Protein AF-A0A7S1PV92-F1 (afdb_monomer_lite)

Structure (mmCIF, N/CA/C/O backbone):
data_AF-A0A7S1PV92-F1
#
_entry.id   AF-A0A7S1PV92-F1
#
loop_
_atom_site.group_PDB
_atom_site.id
_atom_site.type_symbol
_atom_site.label_atom_id
_atom_site.label_alt_id
_atom_site.label_comp_id
_atom_site.label_asym_id
_atom_site.label_entity_id
_atom_site.label_seq_id
_atom_site.pdbx_PDB_ins_code
_atom_site.Cartn_x
_atom_site.Cartn_y
_atom_site.Cartn_z
_atom_site.occupancy
_atom_site.B_iso_or_equiv
_atom_site.auth_seq_id
_atom_site.auth_comp_id
_atom_site.auth_asym_id
_atom_site.auth_atom_id
_atom_site.pdbx_PDB_model_num
ATOM 1 N N . MET A 1 1 ? -14.495 -53.093 -8.892 1.00 55.19 1 MET A N 1
ATOM 2 C CA . MET A 1 1 ? -13.610 -52.719 -7.770 1.00 55.19 1 MET A CA 1
ATOM 3 C C . MET A 1 1 ? -13.865 -51.237 -7.521 1.00 55.19 1 MET A C 1
ATOM 5 O O . MET A 1 1 ? -13.254 -50.427 -8.189 1.00 55.19 1 MET A O 1
ATOM 9 N N . GLY A 1 2 ? -14.884 -50.797 -6.787 1.00 57.72 2 GLY A N 1
ATOM 10 C CA . GLY A 1 2 ? -15.573 -51.421 -5.661 1.00 57.72 2 GLY A CA 1
ATOM 11 C C . GLY A 1 2 ? -14.922 -50.962 -4.360 1.00 57.72 2 GLY A C 1
ATOM 12 O O . GLY A 1 2 ? -14.162 -51.744 -3.805 1.00 57.72 2 GLY A O 1
ATOM 13 N N . SER A 1 3 ? -15.194 -49.719 -3.952 1.00 64.38 3 SER A N 1
ATOM 14 C CA . SER A 1 3 ? -14.983 -49.222 -2.587 1.00 64.38 3 SER A CA 1
ATOM 15 C C . SER A 1 3 ? -16.028 -48.151 -2.284 1.00 64.38 3 SER A C 1
ATOM 17 O O . SER A 1 3 ? -15.788 -46.955 -2.435 1.00 64.38 3 SER A O 1
ATOM 19 N N . ASP A 1 4 ? -17.205 -48.634 -1.906 1.00 62.28 4 ASP A N 1
ATOM 20 C CA . ASP A 1 4 ? -18.157 -47.957 -1.037 1.00 62.28 4 ASP A CA 1
ATOM 21 C C . ASP A 1 4 ? -17.486 -47.601 0.298 1.00 62.28 4 ASP A C 1
ATOM 23 O O . ASP A 1 4 ? -16.833 -48.451 0.908 1.00 62.28 4 ASP A O 1
ATOM 27 N N . LEU A 1 5 ? -17.677 -46.368 0.768 1.00 65.44 5 LEU A N 1
ATOM 28 C CA . LEU A 1 5 ? -17.538 -46.007 2.179 1.00 65.44 5 LEU A CA 1
ATOM 29 C C . LEU A 1 5 ? -18.709 -45.103 2.573 1.00 65.44 5 LEU A C 1
ATOM 31 O O . LEU A 1 5 ? -18.610 -43.879 2.618 1.00 65.44 5 LEU A O 1
ATOM 35 N N . ASP A 1 6 ? -19.828 -45.772 2.833 1.00 61.28 6 ASP A N 1
ATOM 36 C CA . ASP A 1 6 ? -20.853 -45.373 3.792 1.00 61.28 6 ASP A CA 1
ATOM 37 C C . ASP A 1 6 ? -20.293 -45.378 5.227 1.00 61.28 6 ASP A C 1
ATOM 39 O O . ASP A 1 6 ? -19.464 -46.220 5.580 1.00 61.28 6 ASP A O 1
ATOM 43 N N . GLY A 1 7 ? -20.826 -44.505 6.086 1.00 53.44 7 GLY A N 1
ATOM 44 C CA . GLY A 1 7 ? -20.701 -44.620 7.546 1.00 53.44 7 GLY A CA 1
ATOM 45 C C . GLY A 1 7 ? -20.519 -43.262 8.226 1.00 53.44 7 GLY A C 1
ATOM 46 O O . GLY A 1 7 ? -19.410 -42.754 8.290 1.00 53.44 7 GLY A O 1
ATOM 47 N N . ALA A 1 8 ? -21.594 -42.559 8.587 1.00 51.41 8 ALA A N 1
ATOM 48 C CA . ALA A 1 8 ? -22.380 -42.721 9.822 1.00 51.41 8 ALA A CA 1
ATOM 49 C C . ALA A 1 8 ? -21.830 -41.888 10.997 1.00 51.41 8 ALA A C 1
ATOM 51 O O . ALA A 1 8 ? -20.669 -42.010 11.370 1.00 51.41 8 ALA A O 1
ATOM 52 N N . GLY A 1 9 ? -22.702 -41.076 11.606 1.00 46.09 9 GLY A N 1
ATOM 53 C CA . GLY A 1 9 ? -22.410 -40.386 12.866 1.00 46.09 9 GLY A CA 1
ATOM 54 C C . GLY A 1 9 ? -23.300 -39.177 13.155 1.00 46.09 9 GLY A C 1
ATOM 55 O O . GLY A 1 9 ? -22.788 -38.086 13.375 1.00 46.09 9 GLY A O 1
ATOM 56 N N . LEU A 1 10 ? -24.625 -39.356 13.110 1.00 53.75 10 LEU A N 1
ATOM 57 C CA . LEU A 1 10 ? -25.600 -38.407 13.653 1.00 53.75 10 LEU A CA 1
ATOM 58 C C . LEU A 1 10 ? -25.970 -38.841 15.079 1.00 53.75 10 LEU A C 1
ATOM 60 O O . LEU A 1 10 ? -26.817 -39.712 15.247 1.00 53.75 10 LEU A O 1
ATOM 64 N N . ASP A 1 11 ? -25.390 -38.182 16.077 1.00 56.34 11 ASP A N 1
ATOM 65 C CA . ASP A 1 11 ? -25.858 -38.156 17.469 1.00 56.34 11 ASP A CA 1
ATOM 66 C C . ASP A 1 11 ? -25.987 -36.660 17.821 1.00 56.34 11 ASP A C 1
ATOM 68 O O . ASP A 1 11 ? -24.995 -35.946 17.909 1.00 56.34 11 ASP A O 1
ATOM 72 N N . SER A 1 12 ? -27.155 -36.017 17.748 1.00 53.81 12 SER A N 1
ATOM 73 C CA . SER A 1 12 ? -28.318 -36.149 18.633 1.00 53.81 12 SER A CA 1
ATOM 74 C C . SER A 1 12 ? -27.926 -36.146 20.112 1.00 53.81 12 SER A C 1
ATOM 76 O O . SER A 1 12 ? -27.336 -37.110 20.584 1.00 53.81 12 SER A O 1
ATOM 78 N N . LEU A 1 13 ? -28.269 -35.059 20.822 1.00 51.84 13 LEU A N 1
ATOM 79 C CA . LEU A 1 13 ? -28.939 -35.020 22.138 1.00 51.84 13 LEU A CA 1
ATOM 80 C C . LEU A 1 13 ? -28.671 -33.681 22.861 1.00 51.84 13 LEU A C 1
ATOM 82 O O . LEU A 1 13 ? -27.532 -33.353 23.177 1.00 51.84 13 LEU A O 1
ATOM 86 N N . GLY A 1 14 ? -29.747 -32.958 23.207 1.00 46.91 14 GLY A N 1
ATOM 87 C CA . GLY A 1 14 ? -29.754 -32.065 24.378 1.00 46.91 14 GLY A CA 1
ATOM 88 C C . GLY A 1 14 ? -30.125 -30.590 24.163 1.00 46.91 14 GLY A C 1
ATOM 89 O O . GLY A 1 14 ? -29.280 -29.716 24.304 1.00 46.91 14 GLY A O 1
ATOM 90 N N . GLY A 1 15 ? -31.410 -30.286 23.950 1.00 42.00 15 GLY A N 1
ATOM 91 C CA . GLY A 1 15 ? -32.022 -29.135 24.648 1.00 42.00 15 GLY A CA 1
ATOM 92 C C . GLY A 1 15 ? -32.510 -29.583 26.040 1.00 42.00 15 GLY A C 1
ATOM 93 O O . GLY A 1 15 ? -32.292 -30.744 26.390 1.00 42.00 15 GLY A O 1
ATOM 94 N N . PRO A 1 16 ? -33.280 -28.792 26.813 1.00 67.38 16 PRO A N 1
ATOM 95 C CA . PRO A 1 16 ? -33.544 -27.351 26.777 1.00 67.38 16 PRO A CA 1
ATOM 96 C C . PRO A 1 16 ? -33.240 -26.686 28.147 1.00 67.38 16 PRO A C 1
ATOM 98 O O . PRO A 1 16 ? -33.042 -27.377 29.140 1.00 67.38 16 PRO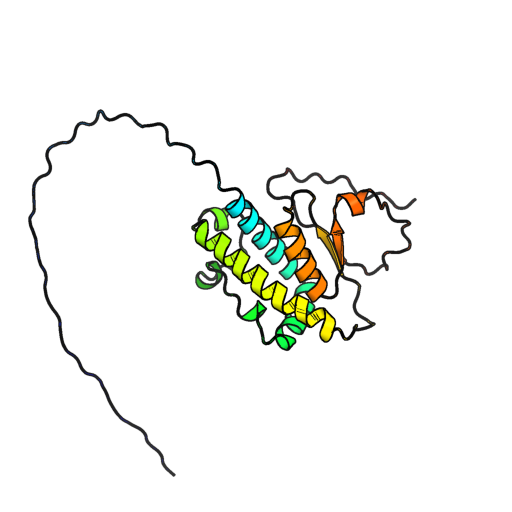 A O 1
ATOM 101 N N . SER A 1 17 ? -33.294 -25.352 28.253 1.00 49.53 17 SER A N 1
ATOM 102 C CA . SER A 1 17 ? -33.724 -24.666 29.494 1.00 49.53 17 SER A CA 1
ATOM 103 C C . SER A 1 17 ? -34.050 -23.195 29.238 1.00 49.53 17 SER A C 1
ATOM 105 O O . SER A 1 17 ? -33.193 -22.316 29.249 1.00 49.53 17 SER A O 1
ATOM 107 N N . LEU A 1 18 ? -35.341 -22.941 29.020 1.00 53.19 18 LEU A N 1
ATOM 108 C CA . LEU A 1 18 ? -35.960 -21.621 29.084 1.00 53.19 18 LEU A CA 1
ATOM 109 C C . LEU A 1 18 ? -36.070 -21.193 30.553 1.00 53.19 18 LEU A C 1
ATOM 111 O O . LEU A 1 18 ? -37.062 -21.489 31.218 1.00 53.19 18 LEU A O 1
ATOM 115 N N . HIS A 1 19 ? -35.082 -20.457 31.059 1.00 54.94 19 HIS A N 1
ATOM 116 C CA . HIS A 1 19 ? -35.262 -19.679 32.283 1.00 54.94 19 HIS A CA 1
ATOM 117 C C . HIS A 1 19 ? -35.941 -18.349 31.946 1.00 54.94 19 HIS A C 1
ATOM 119 O O . HIS A 1 19 ? -35.313 -17.340 31.640 1.00 54.94 19 HIS A O 1
ATOM 125 N N . ARG A 1 20 ? -37.274 -18.379 32.001 1.00 53.38 20 ARG A N 1
ATOM 126 C CA . ARG A 1 20 ? -38.153 -17.209 32.000 1.00 53.38 20 ARG A CA 1
ATOM 127 C C . ARG A 1 20 ? -38.075 -16.558 33.382 1.00 53.38 20 ARG A C 1
ATOM 129 O O . ARG A 1 20 ? -38.764 -16.996 34.298 1.00 53.38 20 ARG A O 1
ATOM 136 N N . ASN A 1 21 ? -37.231 -15.540 33.539 1.00 49.91 21 ASN A N 1
ATOM 137 C CA . ASN A 1 21 ? -37.122 -14.780 34.783 1.00 49.91 21 ASN A CA 1
ATOM 138 C C . ASN A 1 21 ? -37.766 -13.394 34.646 1.00 49.91 21 ASN A C 1
ATOM 140 O O . ASN A 1 21 ? -37.333 -12.574 33.846 1.00 49.91 21 ASN A O 1
ATOM 144 N N . GLY A 1 22 ? -38.794 -13.173 35.469 1.00 46.25 22 GLY A N 1
ATOM 145 C CA . GLY A 1 22 ? -39.010 -11.925 36.202 1.00 46.25 22 GLY A CA 1
ATOM 146 C C . GLY A 1 22 ? -39.237 -10.649 35.400 1.00 46.25 22 GLY A C 1
ATOM 147 O O . GLY A 1 22 ? -38.325 -9.855 35.209 1.00 46.25 22 GLY A O 1
ATOM 148 N N . SER A 1 23 ? -40.501 -10.387 35.074 1.00 57.88 23 SER A N 1
ATOM 149 C CA . SER A 1 23 ? -40.993 -9.042 34.782 1.00 57.88 23 SER A CA 1
ATOM 150 C C . SER A 1 23 ? -40.946 -8.208 36.070 1.00 57.88 23 SER A C 1
ATOM 152 O O . SER A 1 23 ? -41.771 -8.407 36.961 1.00 57.88 23 SER A O 1
ATOM 154 N N . ALA A 1 24 ? -39.987 -7.290 36.177 1.00 50.88 24 ALA A N 1
ATOM 155 C CA . ALA A 1 24 ? -39.970 -6.243 37.192 1.00 50.88 24 ALA A CA 1
ATOM 156 C C . ALA A 1 24 ? -40.247 -4.903 36.501 1.00 50.88 24 ALA A C 1
ATOM 158 O O . ALA A 1 24 ? -39.519 -4.492 35.601 1.00 50.88 24 ALA A O 1
ATOM 159 N N . ALA A 1 25 ? -41.341 -4.258 36.900 1.00 51.94 25 ALA A N 1
ATOM 160 C CA . ALA A 1 25 ? -41.700 -2.917 36.470 1.00 51.94 25 ALA A CA 1
ATOM 161 C C . ALA A 1 25 ? -40.595 -1.934 36.883 1.00 51.94 25 ALA A C 1
ATOM 163 O O . ALA A 1 25 ? -40.328 -1.762 38.073 1.00 51.94 25 ALA A O 1
ATOM 164 N N . ALA A 1 26 ? -39.951 -1.304 35.902 1.00 53.38 26 ALA A N 1
ATOM 165 C CA . ALA A 1 26 ? -39.048 -0.195 36.159 1.00 53.38 26 ALA A CA 1
ATOM 166 C C . ALA A 1 26 ? -39.871 1.082 36.434 1.00 53.38 26 ALA A C 1
ATOM 168 O O . ALA A 1 26 ? -40.842 1.347 35.719 1.00 53.38 26 ALA A O 1
ATOM 169 N N . PRO A 1 27 ? -39.517 1.864 37.466 1.00 60.88 27 PRO A N 1
ATOM 170 C CA . PRO A 1 27 ? -40.152 3.141 37.763 1.00 60.88 27 PRO A CA 1
ATOM 171 C C . PRO A 1 27 ? -39.882 4.154 36.645 1.00 60.88 27 PRO A C 1
ATOM 173 O O . PRO A 1 27 ? -38.801 4.172 36.059 1.00 60.88 27 PRO A O 1
ATOM 176 N N . TYR A 1 28 ? -40.878 5.001 36.375 1.00 56.09 28 TYR A N 1
ATOM 177 C CA . TYR A 1 28 ? -40.781 6.173 35.505 1.00 56.09 28 TYR A CA 1
ATOM 178 C C . TYR A 1 28 ? -39.534 6.997 35.865 1.00 56.09 28 TYR A C 1
ATOM 180 O O . TYR A 1 28 ? -39.489 7.654 36.905 1.00 56.09 28 TYR A O 1
ATOM 188 N N . GLY A 1 29 ? -38.515 6.904 35.011 1.00 52.56 29 GLY A N 1
ATOM 189 C CA . GLY A 1 29 ? -37.280 7.667 35.097 1.00 52.56 29 GLY A CA 1
ATOM 190 C C . GLY A 1 29 ? -37.471 9.080 34.554 1.00 52.56 29 GLY A C 1
ATOM 191 O O . GLY A 1 29 ? -38.055 9.285 33.494 1.00 52.56 29 GLY A O 1
ATOM 192 N N . ASP A 1 30 ? -36.970 10.023 35.334 1.00 59.47 30 ASP A N 1
ATOM 193 C CA . ASP A 1 30 ? -36.911 11.469 35.149 1.00 59.47 30 ASP A CA 1
ATOM 194 C C . ASP A 1 30 ? -36.450 11.910 33.731 1.00 59.47 30 ASP A C 1
ATOM 196 O O . ASP A 1 30 ? -35.338 11.559 33.324 1.00 59.47 30 ASP A O 1
ATOM 200 N N . PRO A 1 31 ? -37.250 12.683 32.963 1.00 60.81 31 PRO A N 1
ATOM 201 C CA . PRO A 1 31 ? -36.886 13.151 31.621 1.00 60.81 31 PRO A CA 1
ATOM 202 C C . PRO A 1 31 ? -35.891 14.331 31.604 1.00 60.81 31 PRO A C 1
ATOM 204 O O . PRO A 1 31 ? -35.653 14.903 30.542 1.00 60.81 31 PRO A O 1
ATOM 207 N N . ALA A 1 32 ? -35.304 14.717 32.743 1.00 56.03 32 ALA A N 1
ATOM 208 C CA . ALA A 1 32 ? -34.477 15.921 32.864 1.00 56.03 32 ALA A CA 1
ATOM 209 C C . ALA A 1 32 ? -32.967 15.668 33.066 1.00 56.03 32 ALA A C 1
ATOM 211 O O . ALA A 1 32 ? -32.284 16.490 33.678 1.00 56.03 32 ALA A O 1
ATOM 212 N N . LYS A 1 33 ? -32.401 14.567 32.548 1.00 56.06 33 LYS A N 1
ATOM 213 C CA . LYS A 1 33 ? -30.935 14.437 32.453 1.00 56.06 33 LYS A CA 1
ATOM 214 C C . LYS A 1 33 ? -30.447 15.001 31.125 1.00 56.06 33 LYS A C 1
ATOM 216 O O . LYS A 1 33 ? -30.737 14.460 30.062 1.00 56.06 33 LYS A O 1
ATOM 221 N N . GLY A 1 34 ? -29.758 16.135 31.233 1.00 53.12 34 GLY A N 1
ATOM 222 C CA . GLY A 1 34 ? -29.206 16.893 30.124 1.00 53.12 34 GLY A CA 1
ATOM 223 C C . GLY A 1 34 ? -28.404 16.025 29.162 1.00 53.12 34 GLY A C 1
ATOM 224 O O . GLY A 1 34 ? -27.675 15.127 29.574 1.00 53.12 34 GLY A O 1
ATOM 225 N N . HIS A 1 35 ? -28.558 16.330 27.875 1.00 53.44 35 HIS A N 1
ATOM 226 C CA . HIS A 1 35 ? -27.569 16.020 26.854 1.00 53.44 35 HIS A CA 1
ATOM 227 C C . HIS A 1 35 ? -26.213 16.537 27.353 1.00 53.44 35 HIS A C 1
ATOM 229 O O . HIS A 1 35 ? -25.938 17.736 27.272 1.00 53.44 35 HIS A O 1
ATOM 235 N N . GLU A 1 36 ? -25.385 15.652 27.907 1.00 57.75 36 GLU A N 1
ATOM 236 C CA . GLU A 1 36 ? -23.950 15.892 27.919 1.00 57.75 36 GLU A CA 1
ATOM 237 C C . GLU A 1 36 ? -23.545 16.075 26.449 1.00 57.75 36 GLU A C 1
ATOM 239 O O . GLU A 1 36 ? -23.953 15.268 25.604 1.00 57.75 36 GLU A O 1
ATOM 244 N N . PRO A 1 37 ? -22.865 17.180 26.096 1.00 55.72 37 PRO A N 1
ATOM 245 C CA . PRO A 1 37 ? -22.413 17.390 24.732 1.00 55.72 37 PRO A CA 1
ATOM 246 C C . PRO A 1 37 ? -21.564 16.183 24.361 1.00 55.72 37 PRO A C 1
ATOM 248 O O . PRO A 1 37 ? -20.612 15.879 25.074 1.00 55.72 37 PRO A O 1
ATOM 251 N N . ALA A 1 38 ? -21.966 15.476 23.300 1.00 59.97 38 ALA A N 1
ATOM 252 C CA . ALA A 1 38 ? -21.244 14.330 22.777 1.00 59.97 38 ALA A CA 1
ATOM 253 C C . ALA A 1 38 ? -19.771 14.721 22.665 1.00 59.97 38 ALA A C 1
ATOM 255 O O . ALA A 1 38 ? -19.412 15.565 21.841 1.00 59.97 38 ALA A O 1
ATOM 256 N N . GLU A 1 39 ?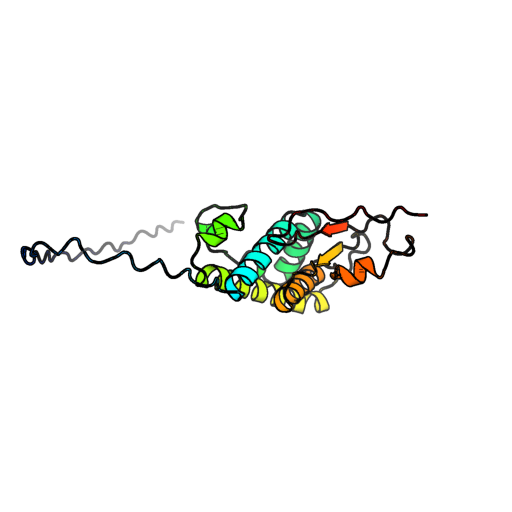 -18.963 14.183 23.576 1.00 54.12 39 GLU A N 1
ATOM 257 C CA . GLU A 1 39 ? -17.527 14.377 23.612 1.00 54.12 39 GLU A CA 1
ATOM 258 C C . GLU A 1 39 ? -17.025 13.900 22.253 1.00 54.12 39 GLU A C 1
ATOM 260 O O . GLU A 1 39 ? -17.077 12.709 21.942 1.00 54.12 39 GLU A O 1
ATOM 265 N N . GLN A 1 40 ? -16.695 14.852 21.376 1.00 56.62 40 GLN A N 1
ATOM 266 C CA . GLN A 1 40 ? -16.172 14.558 20.053 1.00 56.62 40 GLN A CA 1
ATOM 267 C C . GLN A 1 40 ? -14.840 13.855 20.276 1.00 56.62 40 GLN A C 1
ATOM 269 O O . GLN A 1 40 ? -13.836 14.499 20.581 1.00 56.62 40 GLN A O 1
ATOM 274 N N . ALA A 1 41 ? -14.870 12.525 20.195 1.00 63.84 41 ALA A N 1
ATOM 275 C CA . ALA A 1 41 ? -13.690 11.697 20.307 1.00 63.84 41 ALA A CA 1
ATOM 276 C C . ALA A 1 41 ? -12.665 12.205 19.291 1.00 63.84 41 ALA A C 1
ATOM 278 O O . ALA A 1 41 ? -12.950 12.307 18.095 1.00 63.84 41 ALA A O 1
ATOM 279 N N . VAL A 1 42 ? -11.492 12.590 19.789 1.00 65.94 42 VAL A N 1
ATOM 280 C CA . VAL A 1 42 ? -10.373 12.968 18.931 1.00 65.94 42 VAL A CA 1
ATOM 281 C C . VAL A 1 42 ? -10.042 11.741 18.080 1.00 65.94 42 VAL A C 1
ATOM 283 O O . VAL A 1 42 ? -9.804 10.680 18.661 1.00 65.94 42 VAL A O 1
ATOM 286 N N . PRO A 1 43 ? -10.054 11.848 16.740 1.00 68.62 43 PRO A N 1
ATOM 287 C CA . PRO A 1 43 ? -9.789 10.706 15.880 1.00 68.62 43 PRO A CA 1
ATOM 288 C C . PRO A 1 43 ? -8.390 10.155 16.155 1.00 68.62 43 PRO A C 1
ATOM 290 O O . PRO A 1 43 ? -7.417 10.908 16.260 1.00 68.62 43 PRO A O 1
ATOM 293 N N . ASP A 1 44 ? -8.293 8.833 16.282 1.00 85.06 44 ASP A N 1
ATOM 294 C CA . ASP A 1 44 ? -7.027 8.149 16.504 1.00 85.06 44 ASP A CA 1
ATOM 295 C C . ASP A 1 44 ? -6.154 8.269 15.246 1.00 85.06 44 ASP A C 1
ATOM 297 O O . ASP A 1 44 ? -6.440 7.693 14.192 1.00 85.06 44 ASP A O 1
ATOM 301 N N . VAL A 1 45 ? -5.063 9.030 15.359 1.00 86.94 45 VAL A N 1
ATOM 302 C CA . VAL A 1 45 ? -4.134 9.309 14.252 1.00 86.94 45 VAL A CA 1
ATOM 303 C C . VAL A 1 45 ? -3.625 8.020 13.604 1.00 86.94 45 VAL A C 1
ATOM 305 O O . VAL A 1 45 ? -3.548 7.938 12.382 1.00 86.94 45 VAL A O 1
ATOM 308 N N . ALA A 1 46 ? -3.347 6.976 14.390 1.00 87.19 46 ALA A N 1
ATOM 309 C CA . ALA A 1 46 ? -2.850 5.719 13.842 1.00 87.19 46 ALA A CA 1
ATOM 310 C C . ALA A 1 46 ? -3.931 4.957 13.057 1.00 87.19 46 ALA A C 1
ATOM 312 O O . ALA A 1 46 ? -3.602 4.196 12.150 1.00 87.19 46 ALA A O 1
ATOM 313 N N . ALA A 1 47 ? -5.217 5.134 13.388 1.00 88.44 47 ALA A N 1
ATOM 314 C CA . ALA A 1 47 ? -6.309 4.548 12.609 1.00 88.44 47 ALA A CA 1
ATOM 315 C C . ALA A 1 47 ? -6.428 5.244 11.248 1.00 88.44 47 ALA A C 1
ATOM 317 O O . ALA A 1 47 ? -6.554 4.573 10.224 1.00 88.44 47 ALA A O 1
ATOM 318 N N . ALA A 1 48 ? -6.311 6.575 11.232 1.00 88.88 48 ALA A N 1
ATOM 319 C CA . ALA A 1 48 ? -6.306 7.363 10.004 1.00 88.88 48 ALA A CA 1
ATOM 320 C C . ALA A 1 48 ? -5.102 7.027 9.104 1.00 88.88 48 ALA A C 1
ATOM 322 O O . ALA A 1 48 ? -5.269 6.856 7.898 1.00 88.88 48 ALA A O 1
ATOM 323 N N . GLU A 1 49 ? -3.905 6.859 9.677 1.00 91.75 49 GLU A N 1
ATOM 324 C CA . GLU A 1 49 ? -2.724 6.406 8.930 1.00 91.75 49 GLU A CA 1
ATOM 325 C C . GLU A 1 49 ? -2.916 4.997 8.347 1.00 91.75 49 GLU A C 1
ATOM 327 O O . GLU A 1 49 ? -2.610 4.758 7.178 1.00 91.75 49 GLU A O 1
ATOM 332 N N . ALA A 1 50 ? -3.451 4.057 9.129 1.00 94.06 50 ALA A N 1
ATOM 333 C CA . ALA A 1 50 ? -3.730 2.707 8.647 1.00 94.06 50 ALA A CA 1
ATOM 334 C C . ALA A 1 50 ? -4.748 2.712 7.500 1.00 94.06 50 ALA A C 1
ATOM 336 O O . ALA A 1 50 ? -4.510 2.083 6.471 1.00 94.06 50 ALA A O 1
ATOM 337 N N . ALA A 1 51 ? -5.845 3.461 7.646 1.00 93.06 51 ALA A N 1
ATOM 338 C CA . ALA A 1 51 ? -6.841 3.612 6.593 1.00 93.06 51 ALA A CA 1
ATOM 339 C C . ALA A 1 51 ? -6.212 4.194 5.325 1.00 93.06 51 ALA A C 1
ATOM 341 O O . ALA A 1 51 ? -6.417 3.679 4.230 1.00 93.06 51 ALA A O 1
ATOM 342 N N . GLY A 1 52 ? -5.385 5.226 5.482 1.00 92.44 52 GLY A N 1
ATOM 343 C CA . GLY A 1 52 ? -4.742 5.865 4.352 1.00 92.44 52 GLY A CA 1
ATOM 344 C C . GLY A 1 52 ? -3.753 4.992 3.596 1.00 92.44 52 GLY A C 1
ATOM 345 O O . GLY A 1 52 ? -3.723 5.025 2.369 1.00 92.44 52 GLY A O 1
ATOM 346 N N . LEU A 1 53 ? -2.999 4.161 4.320 1.00 94.31 53 LEU A N 1
ATOM 347 C CA . LEU A 1 53 ? -2.134 3.162 3.704 1.00 94.31 53 LEU A CA 1
ATOM 348 C C . LEU A 1 53 ? -2.945 2.200 2.834 1.00 94.31 53 LEU A C 1
ATOM 350 O O . LEU A 1 53 ? -2.563 1.936 1.700 1.00 94.31 53 LEU A O 1
ATOM 354 N N . LEU A 1 54 ? -4.056 1.689 3.369 1.00 94.88 54 LEU A N 1
ATOM 355 C CA . LEU A 1 54 ? -4.902 0.721 2.677 1.00 94.88 54 LEU A CA 1
ATOM 356 C C . LEU A 1 54 ? -5.496 1.313 1.396 1.00 94.88 54 LEU A C 1
ATOM 358 O O . LEU A 1 54 ? -5.446 0.652 0.368 1.00 94.88 54 LEU A O 1
ATOM 362 N N . ILE A 1 55 ? -5.965 2.565 1.425 1.00 93.25 55 ILE A N 1
ATOM 363 C CA . ILE A 1 55 ? -6.454 3.255 0.219 1.00 93.25 55 ILE A CA 1
ATOM 364 C C . ILE A 1 55 ? -5.365 3.335 -0.852 1.00 93.25 55 ILE A C 1
ATOM 366 O O . ILE A 1 55 ? -5.586 2.911 -1.980 1.00 93.25 55 ILE A O 1
ATOM 370 N N . TRP A 1 56 ? -4.173 3.823 -0.503 1.00 93.12 56 TRP A N 1
ATOM 371 C CA . TRP A 1 56 ? -3.084 3.955 -1.475 1.00 93.12 56 TRP A CA 1
ATOM 372 C C . TRP A 1 56 ? -2.621 2.622 -2.047 1.00 93.12 56 TRP A C 1
ATOM 374 O O . TRP A 1 56 ? -2.289 2.537 -3.224 1.00 93.12 56 TRP A O 1
ATOM 384 N N . VAL A 1 57 ? -2.595 1.579 -1.224 1.00 93.44 57 VAL A N 1
ATOM 385 C CA . VAL A 1 57 ? -2.259 0.228 -1.672 1.00 93.44 57 VAL A CA 1
ATOM 386 C C . VAL A 1 57 ? -3.293 -0.285 -2.667 1.00 93.44 57 VAL A C 1
ATOM 388 O O . VAL A 1 57 ? -2.896 -0.811 -3.701 1.00 93.44 57 VAL A O 1
ATOM 391 N N . MET A 1 58 ? -4.587 -0.113 -2.386 1.00 92.19 58 MET A N 1
ATOM 392 C CA . MET A 1 58 ? -5.647 -0.520 -3.310 1.00 92.19 58 MET A CA 1
ATOM 393 C C . MET A 1 58 ? -5.535 0.245 -4.635 1.00 92.19 58 MET A C 1
ATOM 395 O O . MET A 1 58 ? -5.465 -0.390 -5.681 1.00 92.19 58 MET A O 1
ATOM 399 N N . GLU A 1 59 ? -5.360 1.573 -4.592 1.00 90.62 59 GLU A N 1
ATOM 400 C CA . GLU A 1 59 ? -5.128 2.395 -5.795 1.00 90.62 59 GLU A CA 1
ATOM 401 C C . GLU A 1 59 ? -3.899 1.920 -6.598 1.00 90.62 59 GLU A C 1
ATOM 403 O O . GLU A 1 59 ? -3.895 1.957 -7.826 1.00 90.62 59 GLU A O 1
ATOM 408 N N . MET A 1 60 ? -2.832 1.467 -5.930 1.00 91.50 60 MET A N 1
ATOM 409 C CA . MET A 1 60 ? -1.656 0.913 -6.611 1.00 91.50 60 MET A CA 1
ATOM 410 C C . MET A 1 60 ? -1.918 -0.459 -7.229 1.00 91.50 60 MET A C 1
ATOM 412 O O . MET A 1 60 ? -1.388 -0.746 -8.299 1.00 91.50 60 MET A O 1
ATOM 416 N N . MET A 1 61 ? -2.684 -1.312 -6.550 1.00 91.19 61 MET A N 1
ATOM 417 C CA . MET A 1 61 ? -3.016 -2.657 -7.023 1.00 91.19 61 MET A CA 1
ATOM 418 C C . MET A 1 61 ? -3.999 -2.642 -8.201 1.00 91.19 61 MET A C 1
ATOM 420 O O . MET A 1 61 ? -4.083 -3.633 -8.912 1.00 91.19 61 MET A O 1
ATOM 424 N N . GLU A 1 62 ? -4.680 -1.523 -8.455 1.00 90.25 62 GLU A N 1
ATOM 425 C CA . GLU A 1 62 ? -5.485 -1.312 -9.665 1.00 90.25 62 GLU A CA 1
ATOM 426 C C . GLU A 1 62 ? -4.638 -1.070 -10.932 1.00 90.25 62 GLU A C 1
ATOM 428 O O . GLU A 1 62 ? -5.140 -1.206 -12.053 1.0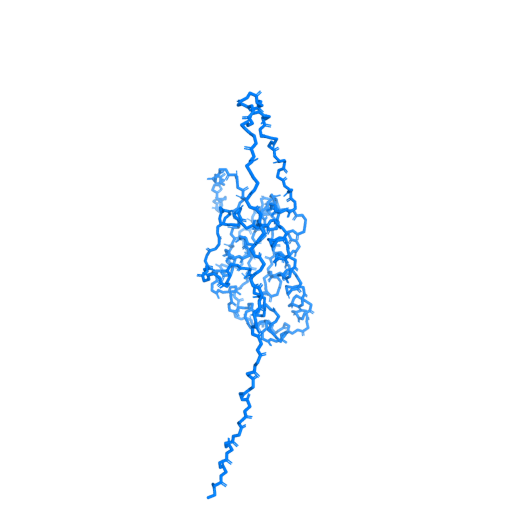0 90.25 62 GLU A O 1
ATOM 433 N N . ASP A 1 63 ? -3.346 -0.726 -10.805 1.00 90.38 63 ASP A N 1
ATOM 434 C CA . ASP A 1 63 ? -2.446 -0.706 -11.962 1.00 90.38 63 ASP A CA 1
ATOM 435 C C . ASP A 1 63 ? -2.052 -2.141 -12.326 1.00 90.38 63 ASP A C 1
ATOM 437 O O . ASP A 1 63 ? -1.264 -2.785 -11.634 1.00 90.38 63 ASP A O 1
ATOM 441 N N . ALA A 1 64 ? -2.552 -2.617 -13.468 1.00 89.50 64 ALA A N 1
ATOM 442 C CA . ALA A 1 64 ? -2.304 -3.975 -13.955 1.00 89.50 64 ALA A CA 1
ATOM 443 C C . ALA A 1 64 ? -0.808 -4.345 -14.040 1.00 89.50 64 ALA A C 1
ATOM 445 O O . ALA A 1 64 ? -0.449 -5.509 -13.884 1.00 89.50 64 ALA A O 1
ATOM 446 N N . GLY A 1 65 ? 0.080 -3.371 -14.279 1.00 88.56 65 GLY A N 1
ATOM 447 C CA . GLY A 1 65 ? 1.521 -3.610 -14.319 1.00 88.56 65 GLY A CA 1
ATOM 448 C C . GLY A 1 65 ? 2.121 -3.827 -12.929 1.00 88.56 65 GLY A C 1
ATOM 449 O O . GLY A 1 65 ? 3.030 -4.642 -12.779 1.00 88.56 65 GLY A O 1
ATOM 450 N N . ILE A 1 66 ? 1.622 -3.125 -11.910 1.00 90.50 66 ILE A N 1
ATOM 451 C CA . ILE A 1 66 ? 1.960 -3.398 -10.509 1.00 90.50 66 ILE A CA 1
ATOM 452 C C . ILE A 1 66 ? 1.382 -4.742 -10.080 1.00 90.50 66 ILE A C 1
ATOM 454 O O . ILE A 1 66 ? 2.117 -5.554 -9.517 1.00 90.50 66 ILE A O 1
ATOM 458 N N . GLU A 1 67 ? 0.100 -4.980 -10.354 1.00 92.44 67 GLU A N 1
ATOM 459 C CA . GLU A 1 67 ? -0.606 -6.204 -9.973 1.00 92.44 67 GLU A CA 1
ATOM 460 C C . GLU A 1 67 ? 0.111 -7.449 -10.507 1.00 92.44 67 GLU A C 1
ATOM 462 O O . GLU A 1 67 ? 0.451 -8.342 -9.734 1.00 92.44 67 GLU A O 1
ATOM 467 N N . GLU A 1 68 ? 0.435 -7.479 -11.804 1.00 91.38 68 GLU A N 1
ATOM 468 C CA . GLU A 1 68 ? 1.131 -8.603 -12.440 1.00 91.38 68 GLU A CA 1
ATOM 469 C C . GLU A 1 68 ? 2.502 -8.867 -11.797 1.00 91.38 68 GLU A C 1
ATOM 471 O O . GLU A 1 68 ? 2.850 -10.012 -11.491 1.00 91.38 68 GLU A O 1
ATOM 476 N N . ARG A 1 69 ? 3.279 -7.807 -11.535 1.00 90.81 69 ARG A N 1
ATOM 477 C CA . ARG A 1 69 ? 4.612 -7.922 -10.921 1.00 90.81 69 ARG A CA 1
ATOM 478 C C . ARG A 1 69 ? 4.536 -8.399 -9.478 1.00 90.81 69 ARG A C 1
ATOM 480 O O . ARG A 1 69 ? 5.329 -9.251 -9.078 1.00 90.81 69 ARG A O 1
ATOM 487 N N . LEU A 1 70 ? 3.590 -7.872 -8.705 1.00 92.62 70 LEU A N 1
ATOM 488 C CA . LEU A 1 70 ? 3.367 -8.297 -7.328 1.00 92.62 70 LEU A CA 1
ATOM 489 C C . LEU A 1 70 ? 2.862 -9.734 -7.266 1.00 92.62 70 LEU A C 1
ATOM 491 O O . LEU A 1 70 ? 3.368 -10.493 -6.450 1.00 92.62 70 LEU A O 1
ATOM 495 N N . ALA A 1 71 ? 1.943 -10.139 -8.144 1.00 93.31 71 ALA A N 1
ATOM 496 C CA . ALA A 1 71 ? 1.464 -11.515 -8.218 1.00 93.31 71 ALA A CA 1
ATOM 497 C C . ALA A 1 71 ? 2.606 -12.490 -8.547 1.00 93.31 71 ALA A C 1
ATOM 499 O O . ALA A 1 71 ? 2.743 -13.532 -7.903 1.00 93.31 71 ALA A O 1
ATOM 500 N N . ALA A 1 72 ? 3.477 -12.137 -9.499 1.00 91.44 72 ALA A N 1
ATOM 501 C CA . ALA A 1 72 ? 4.653 -12.939 -9.829 1.00 91.44 72 ALA A CA 1
ATOM 502 C C . ALA A 1 72 ? 5.631 -13.058 -8.646 1.00 91.44 72 ALA A C 1
ATOM 504 O O . ALA A 1 72 ? 6.109 -14.157 -8.354 1.00 91.44 72 ALA A O 1
ATOM 505 N N . ALA A 1 73 ? 5.907 -11.951 -7.947 1.00 90.94 73 ALA A N 1
ATOM 506 C CA . ALA A 1 73 ? 6.747 -11.946 -6.750 1.00 90.94 73 ALA A CA 1
ATOM 507 C C . ALA A 1 73 ? 6.115 -12.754 -5.604 1.00 90.94 73 ALA A C 1
ATOM 509 O O . ALA A 1 73 ? 6.798 -13.512 -4.914 1.00 90.94 73 ALA A O 1
ATOM 510 N N . ASP A 1 74 ? 4.803 -12.643 -5.425 1.00 95.19 74 ASP A N 1
ATOM 511 C CA . ASP A 1 74 ? 4.070 -13.299 -4.351 1.00 95.19 74 ASP A CA 1
ATOM 512 C C . ASP A 1 74 ? 4.057 -14.824 -4.497 1.00 95.19 74 ASP A C 1
ATOM 514 O O . ASP A 1 74 ? 4.302 -15.545 -3.529 1.00 95.19 74 ASP A O 1
ATOM 518 N N . VAL A 1 75 ? 3.878 -15.334 -5.721 1.00 93.88 75 VAL A N 1
ATOM 519 C CA . VAL A 1 75 ? 3.969 -16.776 -6.015 1.00 93.88 75 VAL A CA 1
ATOM 520 C C . VAL A 1 75 ? 5.325 -17.343 -5.585 1.00 93.88 75 VAL A C 1
ATOM 522 O O . VAL A 1 75 ? 5.389 -18.437 -5.023 1.00 93.88 75 VAL A O 1
ATOM 525 N N . GLN A 1 76 ? 6.410 -16.593 -5.790 1.00 90.50 76 GLN A N 1
ATOM 526 C CA . GLN A 1 76 ? 7.754 -17.003 -5.369 1.00 90.50 76 GLN A CA 1
ATOM 527 C C . GLN A 1 76 ? 7.918 -16.996 -3.841 1.00 90.50 76 GLN A C 1
ATOM 529 O O . GLN A 1 76 ? 8.724 -17.757 -3.308 1.00 90.50 76 GLN A O 1
ATOM 534 N N . CYS A 1 77 ? 7.123 -16.186 -3.141 1.00 90.44 77 CYS A N 1
ATOM 535 C CA . CYS A 1 77 ? 7.123 -16.049 -1.685 1.00 90.44 77 CYS A CA 1
ATOM 536 C C . CYS A 1 77 ? 6.097 -16.955 -0.982 1.00 90.44 77 CYS A C 1
ATOM 538 O O . CYS A 1 77 ? 5.886 -16.823 0.223 1.00 90.44 77 CYS A O 1
ATOM 540 N N . GLY A 1 78 ? 5.452 -17.873 -1.710 1.00 92.94 78 GLY A N 1
ATOM 541 C CA . GLY A 1 78 ? 4.453 -18.785 -1.151 1.00 92.94 78 GLY A CA 1
ATOM 542 C C . GLY A 1 78 ? 3.058 -18.179 -0.982 1.00 92.94 78 GLY A C 1
ATOM 543 O O . GLY A 1 78 ? 2.245 -18.752 -0.260 1.00 92.94 78 GLY A O 1
ATOM 544 N N . GLY A 1 79 ? 2.766 -17.059 -1.647 1.00 95.19 79 GLY A N 1
ATOM 545 C CA . GLY A 1 79 ? 1.433 -16.460 -1.664 1.00 95.19 79 GLY A CA 1
ATOM 546 C C . GLY A 1 79 ? 1.104 -15.635 -0.418 1.00 95.19 79 GLY A C 1
ATOM 547 O O . GLY A 1 79 ? -0.037 -15.662 0.038 1.00 95.19 79 GLY A O 1
ATOM 548 N N . ALA A 1 80 ? 2.086 -14.963 0.191 1.00 94.69 80 ALA A N 1
ATOM 549 C CA . ALA A 1 80 ? 1.879 -14.174 1.405 1.00 94.69 80 ALA A CA 1
ATOM 550 C C . ALA A 1 80 ? 0.870 -13.033 1.185 1.00 94.69 80 ALA A C 1
ATOM 552 O O . ALA A 1 80 ? -0.032 -12.852 2.002 1.00 94.69 80 ALA A O 1
ATOM 553 N N . LEU A 1 81 ? 0.979 -12.312 0.070 1.00 94.50 81 LEU A N 1
ATOM 554 C CA . LEU A 1 81 ? 0.058 -11.246 -0.310 1.00 94.50 81 LEU A CA 1
ATOM 555 C C . LEU A 1 81 ? -1.316 -11.809 -0.694 1.00 94.50 81 LEU A C 1
ATOM 557 O O . LEU A 1 81 ? -2.323 -11.318 -0.201 1.00 94.50 81 LEU A O 1
ATOM 561 N N . ALA A 1 82 ? -1.374 -12.886 -1.481 1.00 95.19 82 ALA A N 1
ATOM 562 C CA . ALA A 1 82 ? -2.626 -13.561 -1.834 1.00 95.19 82 ALA A CA 1
ATOM 563 C C . ALA A 1 82 ? -3.358 -14.158 -0.616 1.00 95.19 82 ALA A C 1
ATOM 565 O O . ALA A 1 82 ? -4.579 -14.322 -0.629 1.00 95.19 82 ALA A O 1
ATOM 566 N N . SER A 1 83 ? -2.623 -14.493 0.449 1.00 95.88 83 SER A N 1
ATOM 567 C CA . SER A 1 83 ? -3.191 -14.984 1.708 1.00 95.88 83 SER A CA 1
ATOM 568 C C . SER A 1 83 ? -3.735 -13.878 2.613 1.00 95.88 83 SER A C 1
ATOM 570 O O . SER A 1 83 ? -4.478 -14.174 3.552 1.00 95.88 83 SER A O 1
ATOM 572 N N . TRP A 1 84 ? -3.382 -12.615 2.354 1.00 96.12 84 TRP A N 1
ATOM 573 C CA . TRP A 1 84 ? -3.920 -11.488 3.101 1.00 96.12 84 TRP A CA 1
ATOM 574 C C . TRP A 1 84 ? -5.402 -11.306 2.760 1.00 96.12 84 TRP A C 1
ATOM 576 O O . TRP A 1 84 ? -5.790 -11.181 1.602 1.00 96.12 84 TRP A O 1
ATOM 586 N N . GLN A 1 85 ? -6.242 -11.327 3.794 1.00 94.06 85 GLN A N 1
ATOM 587 C CA . GLN A 1 85 ? -7.695 -11.251 3.678 1.00 94.06 85 GLN A CA 1
ATOM 588 C C . GLN A 1 85 ? -8.183 -10.056 4.498 1.00 94.06 85 GLN A C 1
ATOM 590 O O . GLN A 1 85 ? -8.348 -10.186 5.717 1.00 94.06 85 GLN A O 1
ATOM 595 N N . PRO A 1 86 ? -8.379 -8.880 3.879 1.00 92.31 86 PRO A N 1
ATOM 596 C CA . PRO A 1 86 ? -8.878 -7.730 4.611 1.00 92.31 86 PRO A CA 1
ATOM 597 C C . PRO A 1 86 ? -10.325 -7.966 5.077 1.00 92.31 86 PRO A C 1
ATOM 599 O O . PRO A 1 86 ? -11.067 -8.728 4.451 1.00 92.31 86 PRO A O 1
ATOM 602 N N . PRO A 1 87 ? -10.776 -7.305 6.158 1.00 89.69 87 PRO A N 1
ATOM 603 C CA . PRO A 1 87 ? -12.090 -7.566 6.748 1.00 89.69 87 PRO A CA 1
ATOM 604 C C . PRO A 1 87 ? -13.253 -7.323 5.774 1.00 89.69 87 PRO A C 1
ATOM 606 O O . PRO A 1 87 ? -14.244 -8.044 5.823 1.00 89.69 87 PRO A O 1
ATOM 609 N N . TRP A 1 88 ? -13.112 -6.366 4.853 1.00 91.44 88 TRP A N 1
ATOM 610 C CA . TRP A 1 88 ? -14.129 -6.044 3.849 1.00 91.44 88 TRP A CA 1
ATOM 611 C C . TRP A 1 88 ? -14.215 -7.063 2.698 1.00 91.44 88 TRP A C 1
ATOM 613 O O . TRP A 1 88 ? -15.245 -7.133 2.029 1.00 91.44 88 TRP A O 1
ATOM 623 N N . ALA A 1 89 ? -13.201 -7.916 2.495 1.00 90.94 89 ALA A N 1
ATOM 624 C CA . ALA A 1 89 ? -13.265 -8.982 1.490 1.00 90.94 89 ALA A CA 1
ATOM 625 C C . ALA A 1 89 ? -14.360 -10.009 1.824 1.00 90.94 89 ALA A C 1
ATOM 627 O O . ALA A 1 89 ? -15.054 -10.496 0.933 1.00 90.94 89 ALA A O 1
ATOM 628 N N . ALA A 1 90 ? -14.581 -10.285 3.115 1.00 88.94 90 ALA A N 1
ATOM 629 C CA . ALA A 1 90 ? -15.663 -11.160 3.570 1.00 88.94 90 ALA A CA 1
ATOM 630 C C . ALA A 1 90 ? -17.063 -10.586 3.278 1.00 88.94 90 ALA A C 1
ATOM 632 O O . ALA A 1 90 ? -18.039 -11.334 3.229 1.00 88.94 90 ALA A O 1
ATOM 633 N N . GLU A 1 91 ? -17.157 -9.272 3.072 1.00 88.38 91 GLU A N 1
ATOM 634 C CA . GLU A 1 91 ? -18.389 -8.559 2.728 1.00 88.38 91 GLU A CA 1
ATOM 635 C C . GLU A 1 91 ? -18.579 -8.416 1.206 1.00 88.38 91 GLU A C 1
ATOM 637 O O . GLU A 1 91 ? -19.599 -7.893 0.762 1.00 88.38 91 GLU A O 1
ATOM 642 N N . GLY A 1 92 ? -17.628 -8.905 0.398 1.00 89.50 92 GLY A N 1
ATOM 643 C CA . GLY A 1 92 ? -17.659 -8.783 -1.061 1.00 89.50 92 GLY A CA 1
ATOM 644 C C . GLY A 1 92 ? -17.409 -7.358 -1.560 1.00 89.50 92 GLY A C 1
ATOM 645 O O . GLY A 1 92 ? -17.869 -7.001 -2.642 1.00 89.50 92 GLY A O 1
ATOM 646 N N . ILE A 1 93 ? -16.725 -6.531 -0.766 1.00 88.56 93 ILE A N 1
ATOM 647 C CA . ILE A 1 93 ? -16.355 -5.165 -1.142 1.00 88.56 93 ILE A CA 1
ATOM 648 C C . ILE A 1 93 ? -15.020 -5.228 -1.890 1.00 88.56 93 ILE A C 1
ATOM 650 O O . ILE A 1 93 ? -13.992 -5.549 -1.297 1.00 88.56 93 ILE A O 1
ATOM 654 N N . GLU A 1 94 ? -15.047 -4.941 -3.190 1.00 84.75 94 GLU A N 1
ATOM 655 C CA . GLU A 1 94 ? -13.853 -4.955 -4.050 1.00 84.75 94 GLU A CA 1
ATOM 656 C C . GLU A 1 94 ? -13.070 -3.636 -3.963 1.00 84.75 94 GLU A C 1
ATOM 658 O O . GLU A 1 94 ? -11.848 -3.647 -3.837 1.00 84.75 94 GLU A O 1
ATOM 663 N N . GLU A 1 95 ? -13.778 -2.505 -3.947 1.00 87.56 95 GLU A N 1
ATOM 664 C CA . GLU A 1 95 ? -13.205 -1.161 -3.837 1.00 87.56 95 GLU A CA 1
ATOM 665 C C . GLU A 1 95 ? -13.544 -0.577 -2.464 1.00 87.56 95 GLU A C 1
ATOM 667 O O . GLU A 1 95 ? -14.719 -0.472 -2.097 1.00 87.56 95 GLU A O 1
ATOM 672 N N . VAL A 1 96 ? -12.513 -0.219 -1.693 1.00 89.50 96 VAL A N 1
ATOM 673 C CA . VAL A 1 96 ? -12.684 0.362 -0.360 1.00 89.50 96 VAL A CA 1
ATOM 674 C C . VAL A 1 96 ? -12.406 1.860 -0.402 1.00 89.50 96 VAL A C 1
ATOM 676 O O . VAL A 1 96 ? -11.361 2.304 -0.869 1.00 89.50 96 VAL A O 1
ATOM 679 N N . THR A 1 97 ? -13.338 2.654 0.114 1.00 91.00 97 THR A N 1
ATOM 680 C CA . THR A 1 97 ? -13.196 4.105 0.258 1.00 91.00 97 THR A CA 1
ATOM 681 C C . THR A 1 97 ? -12.888 4.484 1.704 1.00 91.00 97 THR A C 1
ATOM 683 O O . THR A 1 97 ? -13.135 3.721 2.644 1.00 91.00 97 THR A O 1
ATOM 686 N N . LEU A 1 98 ? -12.379 5.702 1.916 1.00 88.94 98 LEU A N 1
ATOM 687 C CA . LEU A 1 98 ? -12.133 6.219 3.267 1.00 88.94 98 LEU A CA 1
ATOM 688 C C . LEU A 1 98 ? -13.423 6.250 4.109 1.00 88.94 98 LEU A C 1
ATOM 690 O O . LEU A 1 98 ? -13.384 5.976 5.306 1.00 88.94 98 LEU A O 1
ATOM 694 N N . GLU A 1 99 ? -14.564 6.548 3.481 1.00 88.94 99 GLU A N 1
ATOM 695 C CA . GLU A 1 99 ? -15.876 6.546 4.133 1.00 88.94 99 GLU A CA 1
ATOM 696 C C . GLU A 1 99 ? -16.241 5.140 4.625 1.00 88.94 99 GLU A C 1
ATOM 698 O O . GLU A 1 99 ? -16.577 4.964 5.794 1.00 88.94 99 GLU A O 1
ATOM 703 N N . GLN A 1 100 ? -16.069 4.110 3.794 1.00 91.25 100 GLN A N 1
ATOM 704 C CA . GLN A 1 100 ? -16.309 2.722 4.202 1.00 91.25 100 GLN A C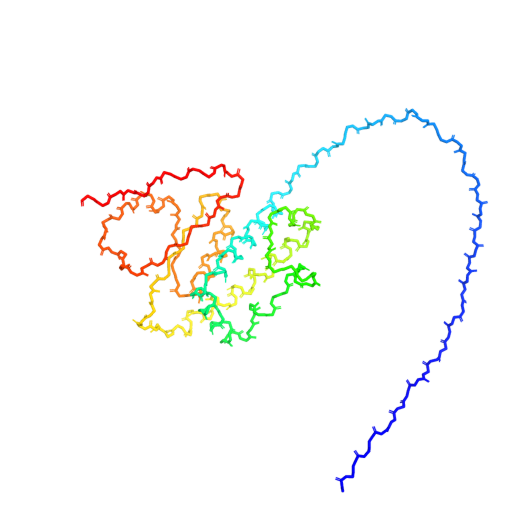A 1
ATOM 705 C C . GLN A 1 100 ? -15.377 2.277 5.336 1.00 91.25 100 GLN A C 1
ATOM 707 O O . GLN A 1 100 ? -15.840 1.685 6.310 1.00 91.25 100 GLN A O 1
ATOM 712 N N . LEU A 1 101 ? -14.084 2.612 5.264 1.00 90.88 101 LEU A N 1
ATOM 713 C CA . LEU A 1 101 ? -13.133 2.307 6.339 1.00 90.88 101 LEU A CA 1
ATOM 714 C C . LEU A 1 101 ? -13.505 3.002 7.655 1.00 90.88 101 LEU A C 1
ATOM 716 O O . LEU A 1 101 ? -13.278 2.435 8.721 1.00 90.88 101 LEU A O 1
ATOM 720 N N . SER A 1 102 ? -14.119 4.187 7.591 1.00 90.25 102 SER A N 1
ATOM 721 C CA . SER A 1 102 ? -14.581 4.921 8.776 1.00 90.25 102 SER A CA 1
ATOM 722 C C . SER A 1 102 ? -15.751 4.243 9.503 1.00 90.25 102 SER A C 1
ATOM 724 O O . SER A 1 102 ? -15.993 4.520 10.677 1.00 90.25 102 SER A O 1
ATOM 726 N N . HIS A 1 103 ? -16.464 3.332 8.831 1.00 90.44 103 HIS A N 1
ATOM 727 C CA . HIS A 1 103 ? -17.536 2.534 9.428 1.00 90.44 103 HIS A CA 1
ATOM 728 C C . HIS A 1 103 ? -17.034 1.241 10.082 1.00 90.44 103 HIS A C 1
ATOM 730 O O . HIS A 1 103 ? -17.776 0.608 10.837 1.00 90.44 103 HIS A O 1
ATOM 736 N N . LEU A 1 104 ? -15.785 0.847 9.822 1.00 91.44 104 LEU A N 1
ATOM 737 C CA . LEU A 1 104 ? -15.174 -0.323 10.438 1.00 91.44 104 LEU A CA 1
ATOM 738 C C . LEU A 1 104 ? -14.583 0.026 11.812 1.00 91.44 104 LEU A C 1
ATOM 740 O O . LEU A 1 104 ? -14.152 1.156 12.042 1.00 91.44 104 LEU A O 1
ATOM 744 N N . PRO A 1 105 ? -14.486 -0.947 12.738 1.00 92.50 105 PRO A N 1
ATOM 745 C CA . PRO A 1 105 ? -13.775 -0.728 13.989 1.00 92.50 105 PRO A CA 1
ATOM 746 C C . PRO A 1 105 ? -12.309 -0.355 13.726 1.00 92.50 105 PRO A C 1
ATOM 748 O O . PRO A 1 105 ? -11.609 -1.070 13.007 1.00 92.50 105 PRO A O 1
ATOM 751 N N . GLU A 1 106 ? -11.813 0.707 14.369 1.00 92.19 106 GLU A N 1
ATOM 752 C CA . GLU A 1 106 ? -10.435 1.199 14.187 1.00 92.19 106 GLU A CA 1
ATOM 753 C C . GLU A 1 106 ? -9.382 0.097 14.384 1.00 92.19 106 GLU A C 1
ATOM 755 O O . GLU A 1 106 ? -8.414 -0.004 13.629 1.00 92.19 106 GLU A O 1
ATOM 760 N N . ALA A 1 107 ? -9.591 -0.776 15.375 1.00 93.12 107 ALA A N 1
ATOM 761 C CA . ALA A 1 107 ? -8.716 -1.913 15.640 1.00 93.12 107 ALA A CA 1
ATOM 762 C C . ALA A 1 107 ? -8.642 -2.894 14.455 1.00 93.12 107 ALA A C 1
ATOM 764 O O . ALA A 1 107 ? -7.570 -3.435 14.186 1.00 93.12 107 ALA A O 1
ATOM 765 N N . SER A 1 108 ? -9.747 -3.100 13.731 1.00 94.06 108 SER A N 1
ATOM 766 C CA . SER A 1 108 ? -9.785 -3.956 12.541 1.00 94.06 108 SER A CA 1
ATOM 767 C C . SER A 1 108 ? -8.998 -3.339 11.388 1.00 94.06 108 SER A C 1
ATOM 769 O O . SER A 1 108 ? -8.211 -4.037 10.753 1.00 94.06 108 SER A O 1
ATOM 771 N N . VAL A 1 109 ? -9.149 -2.030 11.158 1.00 94.25 109 VAL A N 1
ATOM 772 C CA . VAL A 1 109 ? -8.417 -1.302 10.107 1.00 94.25 109 VAL A CA 1
ATOM 773 C C . VAL A 1 109 ? -6.912 -1.337 10.379 1.00 94.25 109 VAL A C 1
ATOM 775 O O . VAL A 1 109 ? -6.132 -1.730 9.512 1.00 94.25 109 VAL A O 1
ATOM 778 N N . LYS A 1 110 ? -6.500 -1.020 11.615 1.00 94.56 110 LYS A N 1
ATOM 779 C CA . LYS A 1 110 ? -5.095 -1.094 12.045 1.00 94.56 110 LYS A CA 1
ATOM 780 C C . LYS A 1 110 ? -4.522 -2.494 11.875 1.00 94.56 110 LYS A C 1
ATOM 782 O O . LYS A 1 110 ? -3.455 -2.649 11.289 1.00 94.56 110 LYS A O 1
ATOM 787 N N . LYS A 1 111 ? -5.235 -3.512 12.366 1.00 95.69 111 LYS A N 1
ATOM 788 C CA . LYS A 1 111 ? -4.811 -4.908 12.249 1.00 95.69 111 LYS A CA 1
ATOM 789 C C . LYS A 1 111 ? -4.618 -5.301 10.783 1.00 95.69 111 LYS A C 1
ATOM 791 O O . LYS A 1 111 ? -3.561 -5.821 10.448 1.00 95.69 111 LYS A O 1
ATOM 796 N N . SER A 1 112 ? -5.584 -4.991 9.921 1.00 96.12 112 SER A N 1
ATOM 797 C CA . SER A 1 112 ? -5.513 -5.302 8.490 1.00 96.12 112 SER A CA 1
ATOM 798 C C . SER A 1 112 ? -4.307 -4.640 7.819 1.00 96.12 112 SER A C 1
ATOM 800 O O . SER A 1 112 ? -3.596 -5.288 7.056 1.00 96.12 112 SER A O 1
ATOM 802 N N . ALA A 1 113 ? -4.033 -3.371 8.137 1.00 96.62 113 ALA A N 1
ATOM 803 C CA . ALA A 1 113 ? -2.876 -2.652 7.608 1.00 96.62 113 ALA A CA 1
ATOM 804 C C . ALA A 1 113 ? -1.537 -3.219 8.120 1.00 96.62 113 ALA A C 1
ATOM 806 O 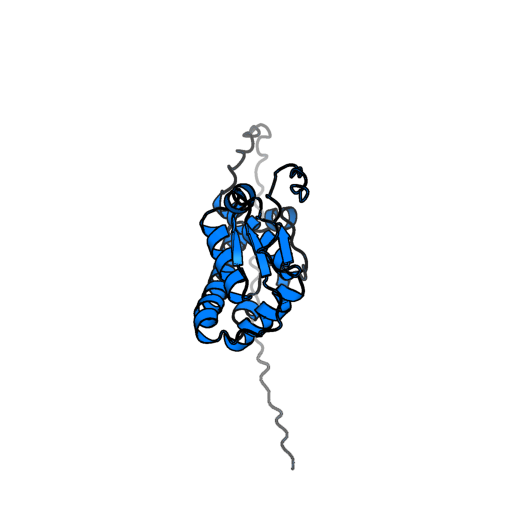O . ALA A 1 113 ? -0.560 -3.280 7.376 1.00 96.62 113 ALA A O 1
ATOM 807 N N . MET A 1 114 ? -1.483 -3.673 9.376 1.00 96.75 114 MET A N 1
ATOM 808 C CA . MET A 1 114 ? -0.304 -4.343 9.934 1.00 96.75 114 MET A CA 1
ATOM 809 C C . MET A 1 114 ? -0.060 -5.716 9.300 1.00 96.75 114 MET A C 1
ATOM 811 O O . MET A 1 114 ? 1.085 -6.055 9.009 1.00 96.75 114 MET A O 1
ATOM 815 N N . GLU A 1 115 ? -1.115 -6.500 9.076 1.00 97.38 115 GLU A N 1
ATOM 816 C CA . GLU A 1 115 ? -1.033 -7.793 8.387 1.00 97.38 115 GLU A CA 1
ATOM 817 C C . GLU A 1 115 ? -0.558 -7.611 6.941 1.00 97.38 115 GLU A C 1
ATOM 819 O O . GLU A 1 115 ? 0.359 -8.311 6.511 1.00 97.38 115 GLU A O 1
ATOM 824 N N . PHE A 1 116 ? -1.090 -6.605 6.238 1.00 97.19 116 PHE A N 1
ATOM 825 C CA . PHE A 1 116 ? -0.617 -6.215 4.912 1.00 97.19 116 PHE A CA 1
ATOM 826 C C . PHE A 1 116 ? 0.871 -5.850 4.918 1.00 97.19 116 PHE A C 1
ATOM 828 O O . PHE A 1 116 ? 1.652 -6.398 4.143 1.00 97.19 116 PHE A O 1
ATOM 835 N N . ALA A 1 117 ? 1.292 -4.965 5.827 1.00 96.50 117 ALA A N 1
ATOM 836 C CA . ALA A 1 117 ? 2.694 -4.574 5.953 1.00 96.50 117 ALA A CA 1
ATOM 837 C C . ALA A 1 117 ? 3.605 -5.787 6.227 1.00 96.50 117 ALA A C 1
ATOM 839 O O . ALA A 1 117 ? 4.714 -5.861 5.700 1.00 96.50 117 ALA A O 1
ATOM 840 N N . GLY A 1 118 ? 3.126 -6.761 7.007 1.00 96.50 118 GLY A N 1
ATOM 841 C CA . GLY A 1 118 ? 3.809 -8.034 7.227 1.00 96.50 118 GLY A CA 1
ATOM 842 C C . GLY A 1 118 ? 3.980 -8.849 5.942 1.00 96.50 118 GLY A C 1
ATOM 843 O O . GLY A 1 118 ? 5.087 -9.312 5.666 1.00 96.50 118 GLY A O 1
ATOM 844 N N . ALA A 1 119 ? 2.924 -8.984 5.134 1.00 96.12 119 ALA A N 1
ATOM 845 C CA . ALA A 1 119 ? 2.998 -9.658 3.837 1.00 96.12 119 ALA A CA 1
ATOM 846 C C . ALA A 1 119 ? 4.001 -8.960 2.903 1.00 96.12 119 ALA A C 1
ATOM 848 O O . ALA A 1 119 ? 4.898 -9.603 2.362 1.00 96.12 119 ALA A O 1
ATOM 849 N N . VAL A 1 120 ? 3.931 -7.631 2.794 1.00 95.69 120 VAL A N 1
ATOM 850 C CA . VAL A 1 120 ? 4.858 -6.834 1.976 1.00 95.69 120 VAL A CA 1
ATOM 851 C C . VAL A 1 120 ? 6.312 -6.994 2.417 1.00 95.69 120 VAL A C 1
ATOM 853 O O . VAL A 1 120 ? 7.194 -7.127 1.568 1.00 95.69 120 VAL A O 1
ATOM 856 N N . ALA A 1 121 ? 6.582 -7.037 3.722 1.00 94.06 121 ALA A N 1
ATOM 857 C CA . ALA A 1 121 ? 7.932 -7.258 4.230 1.00 94.06 121 ALA A CA 1
ATOM 858 C C . ALA A 1 121 ? 8.489 -8.634 3.813 1.00 94.06 121 ALA A C 1
ATOM 860 O O . ALA A 1 121 ? 9.669 -8.738 3.468 1.00 94.06 121 ALA A O 1
ATOM 861 N N . VAL A 1 122 ? 7.648 -9.678 3.789 1.00 93.38 122 VAL A N 1
ATOM 862 C CA . VAL A 1 122 ? 8.031 -11.008 3.281 1.00 93.38 122 VAL A CA 1
ATOM 863 C C . VAL A 1 122 ? 8.394 -10.933 1.798 1.00 93.38 122 VAL A C 1
ATOM 865 O O . VAL A 1 122 ? 9.458 -11.427 1.420 1.00 93.38 122 VAL A O 1
ATOM 868 N N . LEU A 1 123 ? 7.565 -10.277 0.978 1.00 92.94 123 LEU A N 1
ATOM 869 C CA . LEU A 1 123 ? 7.822 -10.109 -0.456 1.00 92.94 123 LEU A CA 1
ATOM 870 C C . LEU A 1 123 ? 9.118 -9.329 -0.703 1.00 92.94 123 LEU A C 1
ATOM 872 O O . LEU A 1 123 ? 9.988 -9.771 -1.453 1.00 92.94 123 LEU A O 1
ATOM 876 N N . SER A 1 124 ? 9.282 -8.185 -0.038 1.00 91.19 124 SER A N 1
ATOM 877 C CA . SER A 1 124 ? 10.460 -7.336 -0.216 1.00 91.19 124 SER A CA 1
ATOM 878 C C . SER A 1 124 ? 11.750 -8.025 0.229 1.00 91.19 124 SER A C 1
ATOM 880 O O . SER A 1 124 ? 12.790 -7.762 -0.367 1.00 91.19 124 SER A O 1
ATOM 882 N N . GLY A 1 125 ? 11.709 -8.889 1.248 1.00 89.81 125 GLY A N 1
ATOM 883 C CA . GLY A 1 125 ? 12.882 -9.651 1.684 1.00 89.81 125 GLY A CA 1
ATOM 884 C C . GLY A 1 125 ? 13.351 -10.691 0.660 1.00 89.81 125 GLY A C 1
ATOM 885 O O . GLY A 1 125 ? 14.537 -11.011 0.611 1.00 89.81 125 GLY A O 1
ATOM 886 N N . HIS A 1 126 ? 12.441 -11.194 -0.178 1.00 85.44 126 HIS A N 1
ATOM 887 C CA . HIS A 1 126 ? 12.755 -12.146 -1.248 1.00 85.44 126 HIS A CA 1
ATOM 888 C C . HIS A 1 126 ? 13.067 -11.464 -2.578 1.00 85.44 126 HIS A C 1
ATOM 890 O O . HIS A 1 126 ? 13.816 -12.027 -3.376 1.00 85.44 126 HIS A O 1
ATOM 896 N N . ALA A 1 127 ? 12.548 -10.255 -2.810 1.00 81.75 127 ALA A N 1
ATOM 897 C CA . ALA A 1 127 ? 12.833 -9.481 -4.013 1.00 81.75 127 ALA A CA 1
ATOM 898 C C . ALA A 1 127 ? 14.347 -9.335 -4.240 1.00 81.75 127 ALA A C 1
ATOM 900 O O . ALA A 1 127 ? 14.816 -9.574 -5.345 1.00 81.75 127 ALA A O 1
ATOM 901 N N . ASP A 1 128 ? 15.130 -9.080 -3.188 1.00 76.81 128 ASP A N 1
ATOM 902 C CA . ASP A 1 128 ? 16.593 -8.959 -3.287 1.00 76.81 128 ASP A CA 1
ATOM 903 C C . ASP A 1 128 ? 17.297 -10.279 -3.678 1.00 76.81 128 ASP A C 1
ATOM 905 O O . ASP A 1 128 ? 18.417 -10.263 -4.190 1.00 76.81 128 ASP A O 1
ATOM 909 N N . VAL A 1 129 ? 16.654 -11.428 -3.450 1.00 79.19 129 VAL A N 1
ATOM 910 C CA . VAL A 1 129 ? 17.207 -12.770 -3.711 1.00 79.19 129 VAL A CA 1
ATOM 911 C C . VAL A 1 129 ? 16.777 -13.303 -5.076 1.00 79.19 129 VAL A C 1
ATOM 913 O O . VAL A 1 129 ? 17.555 -13.970 -5.759 1.00 79.19 129 VAL A O 1
ATOM 916 N N . CYS A 1 130 ? 15.537 -13.023 -5.471 1.00 68.44 130 CYS A N 1
ATOM 917 C CA . CYS A 1 130 ? 14.889 -13.618 -6.636 1.00 68.44 130 CYS A CA 1
ATOM 918 C C . CYS A 1 130 ? 14.808 -12.679 -7.844 1.00 68.44 130 CYS A C 1
ATOM 920 O O . CYS A 1 130 ? 14.278 -13.093 -8.875 1.00 68.44 130 CYS A O 1
ATOM 922 N N . HIS A 1 131 ? 15.325 -11.446 -7.753 1.00 70.25 131 HIS A N 1
ATOM 923 C CA . HIS A 1 131 ? 15.267 -10.491 -8.857 1.00 70.25 131 HIS A CA 1
ATOM 924 C C . HIS A 1 131 ? 16.004 -11.021 -10.095 1.00 70.25 131 HIS A C 1
ATOM 926 O O . HIS A 1 131 ? 17.223 -10.906 -10.229 1.00 70.25 131 HIS A O 1
ATOM 932 N N . VAL A 1 132 ? 15.238 -11.582 -11.030 1.00 56.22 132 VAL A N 1
ATOM 933 C CA . VAL A 1 132 ? 15.634 -11.716 -12.426 1.00 56.22 132 VAL A CA 1
ATOM 934 C C . VAL A 1 132 ? 15.118 -10.448 -13.094 1.00 56.22 132 VAL A C 1
ATOM 936 O O . VAL A 1 132 ? 13.910 -10.352 -13.313 1.00 56.22 132 VAL A O 1
ATOM 939 N N . PRO A 1 133 ? 15.973 -9.444 -13.354 1.00 59.94 133 PRO A N 1
ATOM 940 C CA . PRO A 1 133 ? 15.537 -8.246 -14.047 1.00 59.94 133 PRO A CA 1
ATOM 941 C C . PRO A 1 133 ? 15.046 -8.670 -15.425 1.00 59.94 133 PRO A C 1
ATOM 943 O O . PRO A 1 133 ? 15.841 -9.045 -16.294 1.00 59.94 133 PRO A O 1
ATOM 946 N N . ASP A 1 134 ? 13.731 -8.639 -15.623 1.00 66.19 134 ASP A N 1
ATOM 947 C CA . ASP A 1 134 ? 13.185 -8.771 -16.957 1.00 66.19 134 ASP A CA 1
ATOM 948 C C . ASP A 1 134 ? 13.611 -7.514 -17.711 1.00 66.19 134 ASP A C 1
ATOM 950 O O . ASP A 1 134 ? 13.109 -6.416 -17.474 1.00 66.19 134 ASP A O 1
ATOM 954 N N . SER A 1 135 ? 14.630 -7.656 -18.559 1.00 61.19 135 SER A N 1
ATOM 955 C CA . SER A 1 135 ? 15.306 -6.530 -19.214 1.00 61.19 135 SER A CA 1
ATOM 956 C C . SER A 1 135 ? 14.379 -5.751 -20.158 1.00 61.19 135 SER A C 1
ATOM 958 O O . SER A 1 135 ? 14.775 -4.708 -20.671 1.00 61.19 135 SER A O 1
ATOM 960 N N . ASN A 1 136 ? 13.158 -6.250 -20.374 1.00 66.31 136 ASN A N 1
ATOM 961 C CA . ASN A 1 136 ? 12.112 -5.626 -21.177 1.00 66.31 136 ASN A CA 1
ATOM 962 C C . ASN A 1 136 ? 11.005 -4.950 -20.352 1.00 66.31 136 ASN A C 1
ATOM 964 O O . ASN A 1 136 ? 10.094 -4.375 -20.942 1.00 66.31 136 ASN A O 1
ATOM 968 N N . SER A 1 137 ? 11.042 -5.021 -19.019 1.00 71.69 137 SER A N 1
ATOM 969 C CA . SER A 1 137 ? 10.032 -4.376 -18.181 1.00 71.69 137 SER A CA 1
ATOM 970 C C . SER A 1 137 ? 10.340 -2.896 -17.984 1.00 71.69 137 SER A C 1
ATOM 972 O O . SER A 1 137 ? 11.416 -2.523 -17.519 1.00 71.69 137 SER A O 1
ATOM 974 N N . ASP A 1 138 ? 9.358 -2.047 -18.285 1.00 78.25 138 ASP A N 1
ATOM 975 C CA . ASP A 1 138 ? 9.454 -0.611 -18.040 1.00 78.25 138 ASP A CA 1
ATOM 976 C C . ASP A 1 138 ? 9.695 -0.318 -16.551 1.00 78.25 138 ASP A C 1
ATOM 978 O O . ASP A 1 138 ? 9.072 -0.952 -15.685 1.00 78.25 138 ASP A O 1
ATOM 982 N N . PRO A 1 139 ? 10.576 0.633 -16.204 1.00 77.56 139 PRO A N 1
ATOM 983 C CA . PRO A 1 139 ? 10.802 0.963 -14.809 1.00 77.56 139 PRO A CA 1
ATOM 984 C C . PRO A 1 139 ? 9.540 1.585 -14.213 1.00 77.56 139 PRO A C 1
ATOM 986 O O . PRO A 1 139 ? 8.971 2.543 -14.739 1.00 77.56 139 PRO A O 1
ATOM 989 N N . LEU A 1 140 ? 9.108 1.019 -13.091 1.00 85.44 140 LEU A N 1
ATOM 990 C CA . LEU A 1 140 ? 7.979 1.512 -12.319 1.00 85.44 140 LEU A CA 1
ATOM 991 C C . LEU A 1 140 ? 8.477 2.578 -11.340 1.00 85.44 140 LEU A C 1
ATOM 993 O O . LEU A 1 140 ? 9.366 2.288 -10.539 1.00 85.44 140 LEU A O 1
ATOM 997 N N . SER A 1 141 ? 7.886 3.772 -11.369 1.00 86.69 141 SER A N 1
ATOM 998 C CA . SER A 1 141 ? 8.174 4.839 -10.409 1.00 86.69 141 SER A CA 1
ATOM 999 C C . SER A 1 141 ? 6.896 5.269 -9.694 1.00 86.69 141 SER A C 1
ATOM 1001 O O . SER A 1 141 ? 5.924 5.674 -10.323 1.00 86.69 141 SER A O 1
ATOM 1003 N N . VAL A 1 142 ? 6.883 5.225 -8.365 1.00 88.25 142 VAL A N 1
ATOM 1004 C CA . VAL A 1 142 ? 5.717 5.650 -7.571 1.00 88.25 142 VAL A CA 1
ATOM 1005 C C . VAL A 1 142 ? 6.068 6.888 -6.765 1.00 88.25 142 VAL A C 1
ATOM 1007 O O . VAL A 1 142 ? 7.087 6.914 -6.071 1.00 88.25 142 VAL A O 1
ATOM 1010 N N . ILE A 1 143 ? 5.224 7.917 -6.858 1.00 88.25 143 ILE A N 1
ATOM 1011 C CA . ILE A 1 143 ? 5.405 9.161 -6.113 1.00 88.25 143 ILE A CA 1
ATOM 1012 C C . ILE A 1 143 ? 4.657 9.058 -4.786 1.00 88.25 143 ILE A C 1
ATOM 1014 O O . ILE A 1 143 ? 3.429 8.979 -4.747 1.00 88.25 143 ILE A O 1
ATOM 1018 N N . VAL A 1 144 ? 5.417 9.084 -3.692 1.00 88.75 144 VAL A N 1
ATOM 1019 C CA . VAL A 1 144 ? 4.887 8.988 -2.329 1.00 88.75 144 VAL A CA 1
ATOM 1020 C C . VAL A 1 144 ? 4.498 10.384 -1.828 1.00 88.75 144 VAL A C 1
ATOM 1022 O O . VAL A 1 144 ? 5.352 11.281 -1.855 1.00 88.75 144 VAL A O 1
ATOM 1025 N N . PRO A 1 145 ? 3.254 10.600 -1.355 1.00 85.94 145 PRO A N 1
ATOM 1026 C CA . PRO A 1 145 ? 2.782 11.909 -0.919 1.00 85.94 145 PRO A CA 1
ATOM 1027 C C . PRO A 1 145 ? 3.592 12.447 0.258 1.00 85.94 145 PRO A C 1
ATOM 1029 O O . PRO A 1 145 ? 3.944 11.706 1.168 1.00 85.94 145 PRO A O 1
ATOM 1032 N N . GLU A 1 146 ? 3.799 13.764 0.301 1.00 87.56 146 GLU A N 1
ATOM 1033 C CA . GLU A 1 146 ? 4.415 14.449 1.455 1.00 87.56 146 GLU A CA 1
ATOM 1034 C C . GLU A 1 146 ? 3.629 14.248 2.760 1.00 87.56 146 GLU A C 1
ATOM 1036 O O . GLU A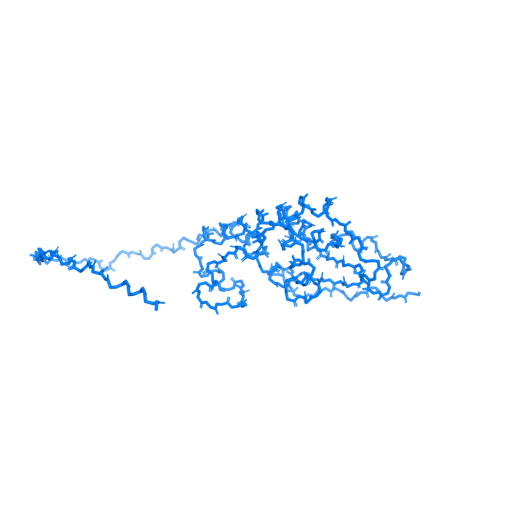 1 146 ? 4.204 14.307 3.841 1.00 87.56 146 GLU A O 1
ATOM 1041 N N . ALA A 1 147 ? 2.319 14.008 2.658 1.00 86.56 147 ALA A N 1
ATOM 1042 C CA . ALA A 1 147 ? 1.451 13.749 3.801 1.00 86.56 147 ALA A CA 1
ATOM 1043 C C . ALA A 1 147 ? 1.590 12.323 4.368 1.00 86.56 147 ALA A C 1
ATOM 1045 O O . ALA A 1 147 ? 1.016 12.042 5.417 1.00 86.56 147 ALA A O 1
ATOM 1046 N N . ALA A 1 148 ? 2.303 11.421 3.683 1.00 89.00 148 ALA A N 1
ATOM 1047 C CA . ALA A 1 148 ? 2.491 10.059 4.157 1.00 89.00 148 ALA A CA 1
ATOM 1048 C C . ALA A 1 148 ? 3.361 10.045 5.420 1.00 89.00 148 ALA A C 1
ATOM 1050 O O . ALA A 1 148 ? 4.445 10.633 5.454 1.00 89.00 148 ALA A O 1
ATOM 1051 N N . SER A 1 149 ? 2.926 9.321 6.450 1.00 92.69 149 SER A N 1
ATOM 1052 C CA . SER A 1 149 ? 3.759 9.074 7.622 1.00 92.69 149 SER A CA 1
ATOM 1053 C C . SER A 1 149 ? 5.003 8.266 7.234 1.00 92.69 149 SER A C 1
ATOM 1055 O O . SER A 1 149 ? 5.073 7.631 6.172 1.00 92.69 149 SER A O 1
ATOM 1057 N N . GLN A 1 150 ? 6.020 8.274 8.099 1.00 93.44 150 GLN A N 1
ATOM 1058 C CA . GLN A 1 150 ? 7.246 7.507 7.860 1.00 93.44 150 GLN A CA 1
ATOM 1059 C C . GLN A 1 150 ? 6.946 6.013 7.673 1.00 93.44 150 GLN A C 1
ATOM 1061 O O . GLN A 1 150 ? 7.552 5.363 6.823 1.00 93.44 150 GLN A O 1
ATOM 1066 N N . TRP A 1 151 ? 5.997 5.485 8.449 1.00 94.56 151 TRP A N 1
ATOM 1067 C CA . TRP A 1 151 ? 5.576 4.094 8.361 1.00 94.56 151 TRP A CA 1
ATOM 1068 C C . TRP A 1 151 ? 4.875 3.794 7.030 1.00 94.56 151 TRP A C 1
ATOM 1070 O O . TRP A 1 151 ? 5.280 2.860 6.341 1.00 94.56 151 TRP A O 1
ATOM 1080 N N . GLN A 1 152 ? 3.909 4.621 6.611 1.00 94.62 152 GLN A N 1
ATOM 1081 C CA . GLN A 1 152 ? 3.234 4.459 5.315 1.00 94.62 152 GLN A CA 1
ATOM 1082 C C . GLN A 1 152 ? 4.233 4.497 4.150 1.00 94.62 152 GLN A C 1
ATOM 1084 O O . GLN A 1 152 ? 4.207 3.642 3.266 1.00 94.62 152 GLN A O 1
ATOM 1089 N N . SER A 1 153 ? 5.158 5.461 4.186 1.00 94.06 153 SER A N 1
ATOM 1090 C CA . SER A 1 153 ? 6.204 5.622 3.172 1.00 94.06 153 SER A CA 1
ATOM 1091 C C . SER A 1 153 ? 7.110 4.397 3.066 1.00 94.06 153 SER A C 1
ATOM 1093 O O . SER A 1 153 ? 7.526 4.030 1.969 1.00 94.06 153 SER A O 1
ATOM 1095 N N . GLU A 1 154 ? 7.434 3.764 4.196 1.00 95.44 154 GLU A N 1
ATOM 1096 C CA . GLU A 1 154 ? 8.259 2.559 4.216 1.00 95.44 154 GLU A CA 1
ATOM 1097 C C . GLU A 1 154 ? 7.520 1.352 3.635 1.00 95.44 154 GLU A C 1
ATOM 1099 O O . GLU A 1 154 ? 8.087 0.649 2.801 1.00 95.44 154 GLU A O 1
ATOM 1104 N N . VAL A 1 155 ? 6.247 1.147 3.991 1.00 95.38 155 VAL A N 1
ATOM 1105 C CA . VAL A 1 155 ? 5.447 0.052 3.417 1.00 95.38 155 VAL A CA 1
ATOM 1106 C C . VAL A 1 155 ? 5.297 0.223 1.904 1.00 95.38 155 VAL A C 1
ATOM 1108 O O . VAL A 1 155 ? 5.544 -0.723 1.158 1.00 95.38 155 VAL A O 1
ATOM 1111 N N . ILE A 1 156 ? 4.978 1.433 1.430 1.00 95.00 156 ILE A N 1
ATOM 1112 C CA . ILE A 1 156 ? 4.881 1.720 -0.010 1.00 95.00 156 ILE A CA 1
ATOM 1113 C C . ILE A 1 156 ? 6.222 1.457 -0.699 1.00 95.00 156 ILE A C 1
ATOM 1115 O O . ILE A 1 156 ? 6.263 0.813 -1.742 1.00 95.00 156 ILE A O 1
ATOM 1119 N N . ARG A 1 157 ? 7.342 1.899 -0.119 1.00 93.88 157 ARG A N 1
ATOM 1120 C CA . ARG A 1 157 ? 8.677 1.656 -0.683 1.00 93.88 157 ARG A CA 1
ATOM 1121 C C . ARG A 1 157 ? 8.990 0.168 -0.813 1.00 93.88 157 ARG A C 1
ATOM 1123 O O . ARG A 1 157 ? 9.538 -0.239 -1.835 1.00 93.88 157 ARG A O 1
ATOM 1130 N N . GLN A 1 158 ? 8.657 -0.628 0.199 1.00 94.44 158 GLN A N 1
ATOM 1131 C CA . GLN A 1 158 ? 8.852 -2.078 0.167 1.00 94.44 158 GLN A CA 1
ATOM 1132 C C . GLN A 1 158 ? 7.971 -2.740 -0.896 1.00 94.44 158 GLN A C 1
ATOM 1134 O O . GLN A 1 158 ? 8.465 -3.567 -1.658 1.00 94.44 158 GLN A O 1
ATOM 1139 N N . LEU A 1 159 ? 6.707 -2.326 -1.009 1.00 94.56 159 LEU A N 1
ATOM 1140 C CA . LEU A 1 159 ? 5.782 -2.823 -2.028 1.00 94.56 159 LEU A CA 1
ATOM 1141 C C . LEU A 1 159 ? 6.283 -2.504 -3.442 1.00 94.56 159 LEU A C 1
ATOM 1143 O O . LEU A 1 159 ? 6.380 -3.382 -4.294 1.00 94.56 159 LEU A O 1
ATOM 1147 N N . VAL A 1 160 ? 6.674 -1.251 -3.675 1.00 92.75 160 VAL A N 1
ATOM 1148 C CA . VAL A 1 160 ? 7.219 -0.792 -4.957 1.00 92.75 160 VAL A CA 1
ATOM 1149 C C . VAL A 1 160 ? 8.511 -1.530 -5.294 1.00 92.75 160 VAL A C 1
ATOM 1151 O O . VAL A 1 160 ? 8.690 -1.942 -6.436 1.00 92.75 160 VAL A O 1
ATOM 1154 N N . ARG A 1 161 ? 9.391 -1.757 -4.312 1.00 91.50 161 ARG A N 1
ATOM 1155 C CA . ARG A 1 161 ? 10.607 -2.560 -4.500 1.00 91.50 161 ARG A CA 1
ATOM 1156 C C . ARG A 1 161 ? 10.278 -4.007 -4.861 1.00 91.50 161 ARG A C 1
ATOM 1158 O O . ARG A 1 161 ? 10.901 -4.544 -5.772 1.00 91.50 161 ARG A O 1
ATOM 1165 N N . ALA A 1 162 ? 9.307 -4.623 -4.188 1.00 91.12 162 ALA A N 1
ATOM 1166 C CA . ALA A 1 162 ? 8.852 -5.973 -4.511 1.00 91.12 162 ALA A CA 1
ATOM 1167 C C . ALA A 1 162 ? 8.307 -6.063 -5.947 1.00 91.12 162 ALA A C 1
ATOM 1169 O O . ALA A 1 162 ? 8.562 -7.044 -6.637 1.00 91.12 162 ALA A O 1
ATOM 1170 N N . ALA A 1 163 ? 7.664 -4.999 -6.436 1.00 90.50 163 ALA A N 1
ATOM 1171 C CA . ALA A 1 163 ? 7.242 -4.853 -7.830 1.00 90.50 163 ALA A CA 1
ATOM 1172 C C . ALA A 1 163 ? 8.385 -4.464 -8.803 1.00 90.50 163 ALA A C 1
ATOM 1174 O O . ALA A 1 163 ? 8.127 -4.110 -9.955 1.00 90.50 163 ALA A O 1
ATOM 1175 N N . GLY A 1 164 ? 9.652 -4.468 -8.368 1.00 89.06 164 GLY A N 1
ATOM 1176 C CA . GLY A 1 164 ? 10.807 -4.080 -9.190 1.00 89.06 164 GLY A CA 1
ATOM 1177 C C . GLY A 1 164 ? 10.858 -2.588 -9.548 1.00 89.06 164 GLY A C 1
ATOM 1178 O O . GLY A 1 164 ? 11.515 -2.199 -10.513 1.00 89.06 164 GLY A O 1
ATOM 1179 N N . GLY A 1 165 ? 10.132 -1.749 -8.813 1.00 89.19 165 GLY A N 1
ATOM 1180 C CA . GLY A 1 165 ? 10.039 -0.309 -9.013 1.00 89.19 165 GLY A CA 1
ATOM 1181 C C . GLY A 1 165 ? 10.880 0.508 -8.038 1.00 89.19 165 GLY A C 1
ATOM 1182 O O . GLY A 1 165 ? 11.619 -0.011 -7.202 1.00 89.19 165 GLY A O 1
ATOM 1183 N N . HIS A 1 166 ? 10.775 1.828 -8.169 1.00 88.81 166 HIS A N 1
ATOM 1184 C CA . HIS A 1 166 ? 11.452 2.817 -7.338 1.00 88.81 166 HIS A CA 1
ATOM 1185 C C . HIS A 1 166 ? 10.422 3.797 -6.763 1.00 88.81 166 HIS A C 1
ATOM 1187 O O . HIS A 1 166 ? 9.536 4.277 -7.467 1.00 88.81 166 HIS A O 1
ATOM 1193 N N . SER A 1 167 ? 10.521 4.110 -5.473 1.00 87.44 167 SER A N 1
ATOM 1194 C CA . SER A 1 167 ? 9.678 5.129 -4.837 1.00 87.44 167 SER A CA 1
ATOM 1195 C C . SER A 1 167 ? 10.411 6.468 -4.797 1.00 87.44 167 SER A C 1
ATOM 1197 O O . SER A 1 167 ? 11.565 6.497 -4.367 1.00 87.44 167 SER A O 1
ATOM 1199 N N . ILE A 1 168 ? 9.740 7.561 -5.149 1.00 86.06 168 ILE A N 1
ATOM 1200 C CA . ILE A 1 168 ? 10.283 8.926 -5.099 1.00 86.06 168 ILE A CA 1
ATOM 1201 C C . ILE A 1 168 ? 9.384 9.764 -4.184 1.00 86.06 168 ILE A C 1
ATOM 1203 O O . ILE A 1 168 ? 8.162 9.715 -4.303 1.00 86.06 168 ILE A O 1
ATOM 1207 N N . GLY A 1 169 ? 9.956 10.528 -3.251 1.00 84.56 169 GLY A N 1
ATOM 1208 C CA . GLY A 1 169 ? 9.162 11.460 -2.437 1.00 84.56 169 GLY A CA 1
ATOM 1209 C C . GLY A 1 169 ? 8.734 12.693 -3.242 1.00 84.56 169 GLY A C 1
ATOM 1210 O O . GLY A 1 169 ? 9.483 13.143 -4.104 1.00 84.56 169 GLY A O 1
ATOM 1211 N N . VAL A 1 170 ? 7.571 13.295 -2.953 1.00 81.44 170 VAL A N 1
ATOM 1212 C CA . VAL A 1 170 ? 7.113 14.513 -3.667 1.00 81.44 170 VAL A CA 1
ATOM 1213 C C . VAL A 1 170 ? 8.127 15.667 -3.591 1.00 81.44 170 VAL A C 1
ATOM 1215 O O . VAL A 1 170 ? 8.348 16.336 -4.599 1.00 81.44 170 VAL A O 1
ATOM 1218 N N . ALA A 1 171 ? 8.781 15.888 -2.447 1.00 80.75 171 ALA A N 1
ATOM 1219 C CA . ALA A 1 171 ? 9.816 16.920 -2.323 1.00 80.75 171 ALA A CA 1
ATOM 1220 C C . ALA A 1 171 ? 11.015 16.631 -3.241 1.00 80.75 171 ALA A C 1
ATOM 1222 O O . ALA A 1 171 ? 11.450 17.505 -3.984 1.00 80.75 171 ALA A O 1
ATOM 1223 N N . GLU A 1 172 ? 11.480 15.377 -3.266 1.00 80.94 172 GLU A N 1
ATOM 1224 C CA . GLU A 1 172 ? 12.553 14.937 -4.163 1.00 80.94 172 GLU A CA 1
ATOM 1225 C C . GLU A 1 172 ? 12.148 15.098 -5.633 1.00 80.94 172 GLU A C 1
ATOM 1227 O O . GLU A 1 172 ? 12.939 15.576 -6.440 1.00 80.94 172 GLU A O 1
ATOM 1232 N N . TRP A 1 173 ? 10.906 14.754 -5.976 1.00 78.88 173 TRP A N 1
ATOM 1233 C CA . TRP A 1 173 ? 10.349 14.949 -7.312 1.00 78.88 173 TRP A CA 1
ATOM 1234 C C . TRP A 1 173 ? 10.330 16.428 -7.725 1.00 78.88 173 TRP A C 1
ATOM 1236 O O . TRP A 1 173 ? 10.682 16.762 -8.852 1.00 78.88 173 TRP A O 1
ATOM 1246 N N . ARG A 1 174 ? 9.954 17.331 -6.810 1.00 77.50 174 ARG A N 1
ATOM 1247 C CA . ARG A 1 174 ? 9.915 18.783 -7.056 1.00 77.50 174 ARG A CA 1
ATOM 1248 C C . ARG A 1 174 ? 11.308 19.398 -7.181 1.00 77.50 174 ARG A C 1
ATOM 1250 O O . ARG A 1 174 ? 11.512 20.264 -8.025 1.00 77.50 174 ARG A O 1
ATOM 1257 N N . GLU A 1 175 ? 12.247 18.975 -6.337 1.00 77.06 175 GLU A N 1
ATOM 1258 C CA . GLU A 1 175 ? 13.637 19.459 -6.320 1.00 77.06 175 GLU A CA 1
ATOM 1259 C C . GLU A 1 175 ? 14.497 18.852 -7.427 1.00 77.06 175 GLU A C 1
ATOM 1261 O O . GLU A 1 175 ? 15.545 19.398 -7.779 1.00 77.06 175 GLU A O 1
ATOM 1266 N N . ARG A 1 176 ? 14.034 17.746 -8.011 1.00 68.12 176 ARG A N 1
ATOM 1267 C CA . ARG A 1 176 ? 14.528 17.193 -9.263 1.00 68.12 176 ARG A CA 1
ATOM 1268 C C . ARG A 1 176 ? 13.542 17.533 -10.382 1.00 68.12 176 ARG A C 1
ATOM 1270 O O . ARG A 1 176 ? 12.949 16.608 -10.939 1.00 68.12 176 ARG A O 1
ATOM 1277 N N . PRO A 1 177 ? 13.383 18.818 -10.779 1.00 51.69 177 PRO A N 1
ATOM 1278 C CA . PRO A 1 177 ? 12.835 19.093 -12.092 1.00 51.69 177 PRO A CA 1
ATOM 1279 C C . PRO A 1 177 ? 13.817 18.419 -13.038 1.00 51.69 177 PRO A C 1
ATOM 1281 O O . PRO A 1 177 ? 14.989 18.793 -13.111 1.00 51.69 177 PRO A O 1
ATOM 1284 N N . LEU A 1 178 ? 13.395 17.305 -13.618 1.00 52.41 178 LEU A N 1
ATOM 1285 C CA . LEU A 1 178 ? 14.251 16.467 -14.426 1.00 52.41 178 LEU A CA 1
ATOM 1286 C C . LEU A 1 178 ? 15.015 17.363 -15.406 1.00 52.41 178 LEU A C 1
ATOM 1288 O O . LEU A 1 178 ? 14.421 18.090 -16.200 1.00 52.41 178 LEU A O 1
ATOM 1292 N N . ALA A 1 179 ? 16.340 17.221 -15.433 1.00 46.22 179 ALA A N 1
ATOM 1293 C CA . ALA A 1 179 ? 16.964 17.042 -16.728 1.00 46.22 179 ALA A CA 1
ATOM 1294 C C . ALA A 1 179 ? 16.115 15.966 -17.416 1.00 46.22 179 ALA A C 1
ATOM 1296 O O . ALA A 1 179 ? 16.194 14.797 -17.040 1.00 46.22 179 ALA A O 1
ATOM 1297 N N . ALA A 1 180 ? 15.206 16.381 -18.300 1.00 45.12 180 ALA A N 1
ATOM 1298 C CA . ALA A 1 180 ? 14.126 15.589 -18.895 1.00 45.12 180 ALA A CA 1
ATOM 1299 C C . ALA A 1 180 ? 14.612 14.368 -19.711 1.00 45.12 180 ALA A C 1
ATOM 1301 O O . ALA A 1 180 ? 13.861 13.787 -20.483 1.00 45.12 180 ALA A O 1
ATOM 1302 N N . SER A 1 181 ? 15.877 13.974 -19.556 1.00 47.47 181 SER A N 1
ATOM 1303 C CA . SER A 1 181 ? 16.574 12.942 -20.304 1.00 47.47 181 SER A CA 1
ATOM 1304 C C . SER A 1 181 ? 16.811 11.631 -19.546 1.00 47.47 181 SER A C 1
ATOM 1306 O O . SER A 1 181 ? 17.300 10.697 -20.174 1.00 47.47 181 SER A O 1
ATOM 1308 N N . VAL A 1 182 ? 16.520 11.526 -18.238 1.00 51.66 182 VAL A N 1
ATOM 1309 C CA . VAL A 1 182 ? 16.942 10.339 -17.448 1.00 51.66 182 VAL A CA 1
ATOM 1310 C C . VAL A 1 182 ? 15.800 9.429 -17.001 1.00 51.66 182 VAL A C 1
ATOM 1312 O O . VAL A 1 182 ? 16.049 8.255 -16.735 1.00 51.66 182 VAL A O 1
ATOM 1315 N N . LEU A 1 183 ? 14.548 9.897 -16.975 1.00 51.28 183 LEU A N 1
ATOM 1316 C CA . LEU A 1 183 ? 13.451 8.933 -16.948 1.00 51.28 183 LEU A CA 1
ATOM 1317 C C . LEU A 1 183 ? 13.322 8.360 -18.357 1.00 51.28 183 LEU A C 1
ATOM 1319 O O . LEU A 1 183 ? 13.113 9.133 -19.296 1.00 51.28 183 LEU A O 1
ATOM 1323 N N . PRO A 1 184 ? 13.474 7.039 -18.543 1.00 53.03 184 PRO A N 1
ATOM 1324 C CA . PRO A 1 184 ? 13.159 6.449 -19.828 1.00 53.03 184 PRO A CA 1
ATOM 1325 C C . PRO A 1 184 ? 11.717 6.811 -20.172 1.00 53.03 184 PRO A C 1
ATOM 1327 O O . PRO A 1 184 ? 10.865 6.938 -19.292 1.00 53.03 184 PRO A O 1
ATOM 1330 N N . SER A 1 185 ? 11.450 6.988 -21.462 1.00 53.75 185 SER A N 1
ATOM 1331 C CA . SER A 1 185 ? 10.156 7.436 -21.999 1.00 53.75 185 SER A CA 1
ATOM 1332 C C . SER A 1 185 ? 8.978 6.557 -21.563 1.00 53.75 185 SER A C 1
ATOM 1334 O O . SER A 1 185 ? 7.827 6.926 -21.764 1.00 53.75 185 SER A O 1
ATOM 1336 N N . SER A 1 186 ? 9.276 5.389 -21.003 1.00 55.31 186 SER A N 1
ATOM 1337 C CA . SER A 1 186 ? 8.337 4.382 -20.553 1.00 55.31 186 SER A CA 1
ATOM 1338 C C . SER A 1 186 ? 8.142 4.317 -19.034 1.00 55.31 186 SER A C 1
ATOM 1340 O O . SER A 1 186 ? 7.405 3.460 -18.552 1.00 55.31 186 SER A O 1
ATOM 1342 N N . ALA A 1 187 ? 8.757 5.219 -18.263 1.00 58.31 187 ALA A N 1
ATOM 1343 C CA . ALA A 1 187 ? 8.537 5.279 -16.824 1.00 58.31 187 ALA A CA 1
ATOM 1344 C C . ALA A 1 187 ? 7.056 5.561 -16.518 1.00 58.31 187 ALA A C 1
ATOM 1346 O O . ALA A 1 187 ? 6.524 6.617 -16.869 1.00 58.31 187 ALA A O 1
ATOM 1347 N N . ARG A 1 188 ? 6.390 4.621 -15.841 1.00 66.25 188 ARG A N 1
ATOM 1348 C CA . ARG A 1 188 ? 5.028 4.823 -15.333 1.00 66.25 188 ARG A CA 1
ATOM 1349 C C . ARG A 1 188 ? 5.101 5.546 -14.001 1.00 66.25 188 ARG A C 1
ATOM 1351 O O . ARG A 1 188 ? 5.807 5.083 -13.108 1.00 66.25 188 ARG A O 1
ATOM 1358 N N . ILE A 1 189 ? 4.386 6.665 -13.894 1.00 70.00 189 ILE A N 1
ATOM 1359 C CA . ILE A 1 189 ? 4.302 7.475 -12.679 1.00 70.00 189 ILE A CA 1
ATOM 1360 C C . ILE A 1 189 ? 2.910 7.309 -12.080 1.00 70.00 189 ILE A C 1
ATOM 1362 O O . ILE A 1 189 ? 1.921 7.706 -12.696 1.00 70.00 189 ILE A O 1
ATOM 1366 N N . ILE A 1 190 ? 2.843 6.762 -10.867 1.00 77.06 190 ILE A N 1
ATOM 1367 C CA . ILE A 1 190 ? 1.600 6.685 -10.092 1.00 77.06 190 ILE A CA 1
ATOM 1368 C C . ILE A 1 190 ? 1.622 7.766 -9.018 1.00 77.06 190 ILE A C 1
ATOM 1370 O O . ILE A 1 190 ? 2.545 7.834 -8.201 1.00 77.06 190 ILE A O 1
ATOM 1374 N N . HIS A 1 191 ? 0.600 8.618 -9.047 1.00 73.50 191 HIS A N 1
ATOM 1375 C CA . HIS A 1 191 ? 0.392 9.684 -8.078 1.00 73.50 191 HIS A CA 1
ATOM 1376 C C . HIS A 1 191 ? -0.645 9.247 -7.051 1.00 73.50 191 HIS A C 1
ATOM 1378 O O . HIS A 1 191 ? -1.838 9.214 -7.344 1.00 73.50 191 HIS A O 1
ATOM 1384 N N . LEU A 1 192 ? -0.186 8.970 -5.836 1.00 78.38 192 LEU A N 1
ATOM 1385 C CA . LEU A 1 192 ? -1.072 8.718 -4.708 1.00 78.38 192 LEU A CA 1
ATOM 1386 C C . LEU A 1 192 ? -1.715 10.034 -4.251 1.00 78.38 192 LEU A C 1
ATOM 1388 O O . LEU A 1 192 ? -1.034 11.055 -4.092 1.00 78.38 192 LEU A O 1
ATOM 1392 N N . LYS A 1 193 ? -3.034 10.040 -4.052 1.00 76.31 193 LYS A N 1
ATOM 1393 C CA . LYS A 1 193 ? -3.757 11.260 -3.665 1.00 76.31 193 LYS A CA 1
ATOM 1394 C C . LYS A 1 193 ? -3.576 11.543 -2.172 1.00 76.31 193 LYS A C 1
ATOM 1396 O O . LYS A 1 193 ? -3.809 10.650 -1.361 1.00 76.31 193 LYS A O 1
ATOM 1401 N N . PRO A 1 194 ? -3.229 12.773 -1.754 1.00 71.25 194 PRO A N 1
ATOM 1402 C CA . PRO A 1 194 ? -3.245 13.124 -0.339 1.00 71.25 194 PRO A CA 1
ATOM 1403 C C . PRO A 1 194 ? -4.662 12.975 0.222 1.00 71.25 194 PRO A C 1
ATOM 1405 O O . PRO A 1 194 ? -5.623 13.497 -0.346 1.00 71.25 194 PRO A O 1
ATOM 1408 N N . LEU A 1 195 ? -4.799 12.291 1.351 1.00 69.38 195 LEU A N 1
ATOM 1409 C CA . LEU A 1 195 ? -6.098 12.077 1.980 1.00 69.38 195 LEU A CA 1
ATOM 1410 C C . LEU A 1 195 ? -6.549 13.371 2.661 1.00 69.38 195 LEU A C 1
ATOM 1412 O O . LEU A 1 195 ? -5.884 13.869 3.566 1.00 69.38 195 LEU A O 1
ATOM 1416 N N . GLY A 1 196 ? -7.669 13.933 2.204 1.00 60.06 196 GLY A N 1
ATOM 1417 C CA . GLY A 1 196 ? -8.296 15.107 2.822 1.00 60.06 196 GLY A CA 1
ATOM 1418 C C . GLY A 1 196 ? -7.769 16.479 2.381 1.00 60.06 196 GLY A C 1
ATOM 1419 O O . GLY A 1 196 ? -8.246 17.485 2.902 1.00 60.06 196 GLY A O 1
ATOM 1420 N N . ALA A 1 197 ? -6.843 16.564 1.419 1.00 52.75 197 ALA A N 1
ATOM 1421 C CA . ALA A 1 197 ? -6.466 17.848 0.822 1.00 52.75 197 ALA A CA 1
ATOM 1422 C C . ALA A 1 197 ? -7.308 18.135 -0.439 1.00 52.75 197 ALA A C 1
ATOM 1424 O O . ALA A 1 197 ? -7.463 17.236 -1.273 1.00 52.75 197 ALA A O 1
ATOM 1425 N N . PRO A 1 198 ? -7.829 19.365 -0.632 1.00 45.78 198 PRO A N 1
ATOM 1426 C CA . PRO A 1 198 ? -8.432 19.751 -1.902 1.00 45.78 198 PRO A CA 1
ATOM 1427 C C . PRO A 1 198 ? -7.397 19.579 -3.019 1.00 45.78 198 PRO A C 1
ATOM 1429 O O . PRO A 1 198 ? -6.276 20.083 -2.946 1.00 45.78 198 PRO A O 1
ATOM 1432 N N . THR A 1 199 ? -7.767 18.786 -4.020 1.00 44.12 199 THR A N 1
ATOM 1433 C CA . THR A 1 199 ? -6.904 18.366 -5.122 1.00 44.12 199 THR A CA 1
ATOM 1434 C C . THR A 1 199 ? -6.626 19.535 -6.069 1.00 44.12 199 THR A C 1
ATOM 1436 O O . THR A 1 199 ? -7.314 19.702 -7.066 1.00 44.12 199 THR A O 1
ATOM 1439 N N . GLU A 1 200 ? -5.596 20.327 -5.788 1.00 41.06 200 GLU A N 1
ATOM 1440 C CA . GLU A 1 200 ? -4.926 21.155 -6.796 1.00 41.06 200 GLU A CA 1
ATOM 1441 C C . GLU A 1 200 ? -3.412 20.959 -6.669 1.00 41.06 200 GLU A C 1
ATOM 1443 O O . GLU A 1 200 ? -2.727 21.607 -5.879 1.00 41.06 200 GLU A O 1
ATOM 1448 N N . LEU A 1 201 ? -2.881 20.012 -7.446 1.00 49.62 201 LEU A N 1
ATOM 1449 C CA . LEU A 1 201 ? -1.457 19.987 -7.768 1.00 49.62 201 LEU A CA 1
ATOM 1450 C C . LEU A 1 201 ? -1.215 20.974 -8.923 1.00 49.62 201 LEU A C 1
ATOM 1452 O O . LEU A 1 201 ? -1.994 20.982 -9.878 1.00 49.62 201 LEU A O 1
ATOM 1456 N N . PRO A 1 202 ? -0.146 21.787 -8.878 1.00 55.31 202 PRO A N 1
ATOM 1457 C CA . PRO A 1 202 ? 0.246 22.601 -10.020 1.00 55.31 202 PRO A CA 1
ATOM 1458 C C . PRO A 1 202 ? 0.626 21.703 -11.215 1.00 55.31 202 PRO A C 1
ATOM 1460 O O . PRO A 1 202 ? 1.105 20.583 -11.002 1.00 55.31 202 PRO A O 1
ATOM 1463 N N . PRO A 1 203 ? 0.422 22.167 -12.464 1.00 57.91 203 PRO A N 1
ATOM 1464 C CA . PRO A 1 203 ? 0.767 21.398 -13.655 1.00 57.91 203 PRO A CA 1
ATOM 1465 C C . PRO A 1 203 ? 2.257 21.039 -13.661 1.00 57.91 203 PRO A C 1
ATOM 1467 O O . PRO A 1 203 ? 3.092 21.788 -13.146 1.00 57.91 203 PRO A O 1
ATOM 1470 N N . ALA A 1 204 ? 2.581 19.882 -14.244 1.00 55.84 204 ALA A N 1
ATOM 1471 C CA . ALA A 1 204 ? 3.962 19.460 -14.439 1.00 55.84 204 ALA A CA 1
ATOM 1472 C C . ALA A 1 204 ? 4.762 20.565 -15.161 1.00 55.84 204 ALA A C 1
ATOM 1474 O O . ALA A 1 204 ? 4.202 21.237 -16.032 1.00 55.84 204 ALA A O 1
ATOM 1475 N N . PRO A 1 205 ? 6.047 20.774 -14.820 1.00 57.53 205 PRO A N 1
ATOM 1476 C CA . PRO A 1 205 ? 6.877 21.735 -15.536 1.00 57.53 205 PRO A CA 1
ATOM 1477 C C . PRO A 1 205 ? 6.961 21.328 -17.011 1.00 57.53 205 PRO A C 1
ATOM 1479 O O . PRO A 1 205 ? 7.345 20.199 -17.323 1.00 57.53 205 PRO A O 1
ATOM 1482 N N . GLU A 1 206 ? 6.575 22.231 -17.916 1.00 54.06 206 GLU A N 1
ATOM 1483 C CA . GLU A 1 206 ? 6.703 21.988 -19.352 1.00 54.06 206 GLU A CA 1
ATOM 1484 C C . GLU A 1 206 ? 8.191 21.841 -19.719 1.00 54.06 206 GLU A C 1
ATOM 1486 O O . GLU A 1 206 ? 9.023 22.622 -19.237 1.00 54.06 206 GLU A O 1
ATOM 1491 N N . PRO A 1 207 ? 8.559 20.845 -20.546 1.00 52.25 207 PRO A N 1
ATOM 1492 C CA . PRO A 1 207 ? 9.933 20.704 -21.005 1.00 52.25 207 PRO A CA 1
ATOM 1493 C C . PRO A 1 207 ? 10.323 21.942 -21.825 1.00 52.25 207 PRO A C 1
ATOM 1495 O O . PRO A 1 207 ? 9.634 22.296 -22.782 1.00 52.25 207 PRO A O 1
ATOM 1498 N N . SER A 1 208 ? 11.409 22.607 -21.416 1.00 58.47 208 SER A N 1
ATOM 1499 C CA . SER A 1 208 ? 12.022 23.725 -22.153 1.00 58.47 208 SER A CA 1
ATOM 1500 C C . SER A 1 208 ? 12.846 23.250 -23.344 1.00 58.47 208 SER A C 1
ATOM 1502 O O . SER A 1 208 ? 13.465 22.167 -23.236 1.00 58.47 208 SER A O 1
#

Organism: Alexandrium catenella (NCBI:txid2925)

Foldseek 3Di:
DDDDDDDDDDDDDDDDDPPPDDDDDDDDDDPPDDPPPPPPPDDDPLLVLLLLLVLLVLLQCVPPLLVVLLVVLCVVLVNLQVPQDQPCVVVVDSHDDSVNSVPDDSVSSNVSSVSNLVSLVSSLVCLVVPDPPPVPDAAEEEEDEPLRDPSSQVSVQSSQVSSVHHYDYPVRVVVCLDVVPPRPPRYDYHYRDDPPDDDDDPDRDDDD

Radius of gyration: 26.0 Å; chains: 1; bounding box: 59×76×60 Å

Sequence (208 aa):
MGSDLDGAGLDSLGGPSLHRNGSAAAPYGDPAKGHEPAEQAVPDVAAAEAAGLLIWVMEMMEDAGIEERLAAADVQCGGALASWQPPWAAEGIEEVTLEQLSHLPEASVKKSAMEFAGAVAVLSGHADVCHVPDSNSDPLSVIVPEAASQWQSEVIRQLVRAAGGHSIGVAEWRERPLAASVLPSSARIIHLKPLGAPTELPPAPEPS

pLDDT: mean 77.16, std 17.43, range [41.06, 97.38]

Secondary structure (DSSP, 8-state):
------------------------PPP---S---------PPP-HHHHHHHHHHHHHHHHHTSHHHHHHHHHHHHHTTSTTTT---GGGGGT-SS--HHHHHHS-HHHHHHHHHHHHHHHHHHHHHHHHH----TTSPPEEEEE-TTS-HHHHHHHHHHHHHTT-EEEEHHHHHH----TTSS-TT-EEEEPPPTTS---PPPPPPP-